Protein AF-A0A1F2T6M8-F1 (afdb_monomer)

Radius of gyration: 20.55 Å; Cα contacts (8 Å, |Δi|>4): 264; chains: 1; bounding box: 46×27×59 Å

Sequence (182 aa):
MTEAQKAQGDTAMNQAYNLIERELVKAGFTVRDRGLLEAVLRSNQDLDYRLIQEKVNAQLILEIVSISERSYNTDQYSRVKDKVTGRLESGAFPLSGWQFECKVVLVDSGEIGGIYTIHIAPRQNYFLVSGDNFRNASPQGMQERQYRGYGLELQDTIEPFVRELIFELKPWIRGASPSPDR

Secondary structure (DSSP, 8-state):
--HHHHHHHHHHHHHHHHHHHHHHHHTT--PPPHHHHHHHHHH-SS--HHHHHHHH--SEEEEEEEEEEEEEEE-EEEETTT--EEE-SS--EEEEEEEEEEEEEETTT--EEEEEEEEE--S--EEEEETTEEEEB-TT--B-TT-SSEE--HHHHHHHHHHHHHHHHHHHHTT-PPPS--

pLDDT: mean 80.38, std 13.53, range [35.88, 95.75]

Solvent-accessible surface area (backbone atoms only — not comparable to full-atom values): 10750 Å² total; per-residue (Å²): 135,54,74,68,62,51,56,52,50,56,50,55,50,52,51,52,50,56,50,43,52,51,49,41,40,75,73,69,48,88,78,68,65,62,68,58,52,51,52,54,56,72,73,35,95,64,87,54,33,61,58,48,30,72,75,59,68,48,67,64,46,83,43,79,74,45,76,44,83,39,83,47,71,39,42,62,42,25,33,41,92,77,63,52,68,52,66,56,96,72,75,62,46,52,30,32,21,39,36,39,33,35,38,33,30,32,23,90,77,60,43,76,74,44,76,49,78,47,78,48,65,76,89,76,52,29,25,48,73,58,87,93,45,77,40,58,17,44,85,88,56,50,70,50,82,90,44,98,32,55,66,59,58,71,80,76,42,40,59,61,48,52,54,53,52,49,63,74,43,45,38,60,77,71,74,36,82,71,73,96,82,130

Structure (mmCIF, N/CA/C/O backbone):
data_AF-A0A1F2T6M8-F1
#
_entry.id   AF-A0A1F2T6M8-F1
#
loop_
_atom_site.group_PDB
_atom_site.id
_atom_site.type_symbol
_atom_site.label_atom_id
_atom_site.label_alt_id
_atom_site.label_comp_id
_atom_site.label_asym_id
_atom_site.label_entity_id
_atom_site.label_seq_id
_atom_site.pdbx_PDB_ins_code
_atom_site.Cartn_x
_atom_site.Cartn_y
_atom_site.Cartn_z
_atom_site.occupancy
_atom_site.B_iso_or_equiv
_atom_site.auth_seq_id
_atom_site.auth_comp_id
_atom_site.auth_asym_id
_atom_site.auth_atom_id
_atom_site.pdbx_PDB_model_num
ATOM 1 N N . MET A 1 1 ? 16.696 -14.637 13.559 1.00 52.19 1 MET A N 1
ATOM 2 C CA . MET A 1 1 ? 16.561 -13.198 13.249 1.00 52.19 1 MET A CA 1
ATOM 3 C C . MET A 1 1 ? 17.373 -12.432 14.276 1.00 52.19 1 MET A C 1
ATOM 5 O O . MET A 1 1 ? 17.211 -12.719 15.456 1.00 52.19 1 MET A O 1
ATOM 9 N N . THR A 1 2 ? 18.287 -11.558 13.860 1.00 69.50 2 THR A N 1
ATOM 10 C CA . THR A 1 2 ? 19.101 -10.759 14.795 1.00 69.50 2 THR A CA 1
ATOM 11 C C . THR A 1 2 ? 18.321 -9.531 15.281 1.00 69.50 2 THR A C 1
ATOM 13 O O . THR A 1 2 ? 17.421 -9.057 14.588 1.00 69.50 2 THR A O 1
ATOM 16 N N . GLU A 1 3 ? 18.648 -8.992 16.459 1.00 64.31 3 GLU A N 1
ATOM 17 C CA . GLU A 1 3 ? 17.982 -7.797 17.018 1.00 64.31 3 GLU A CA 1
ATOM 18 C C . GLU A 1 3 ? 18.054 -6.584 16.076 1.00 64.31 3 GLU A C 1
ATOM 20 O O . GLU A 1 3 ? 17.088 -5.836 15.948 1.00 64.31 3 GLU A O 1
ATOM 25 N N . ALA A 1 4 ? 19.154 -6.448 15.328 1.00 54.94 4 ALA A N 1
ATOM 26 C CA . ALA A 1 4 ? 19.330 -5.406 14.319 1.00 54.94 4 ALA A CA 1
ATOM 27 C C . ALA A 1 4 ? 18.361 -5.547 13.127 1.00 54.94 4 ALA A C 1
ATOM 29 O O . ALA A 1 4 ? 17.813 -4.551 12.661 1.00 54.94 4 ALA A O 1
ATOM 30 N N . GLN A 1 5 ? 18.098 -6.776 12.663 1.00 48.72 5 GLN A N 1
ATOM 31 C CA . GLN A 1 5 ? 17.129 -7.036 11.587 1.00 48.72 5 GLN A CA 1
ATOM 32 C C . GLN A 1 5 ? 15.691 -6.750 12.036 1.00 48.72 5 GLN A C 1
ATOM 34 O O . GLN A 1 5 ? 14.881 -6.278 11.241 1.00 48.72 5 GLN A O 1
ATOM 39 N N . LYS A 1 6 ? 15.384 -7.000 13.314 1.00 56.41 6 LYS A N 1
ATOM 40 C 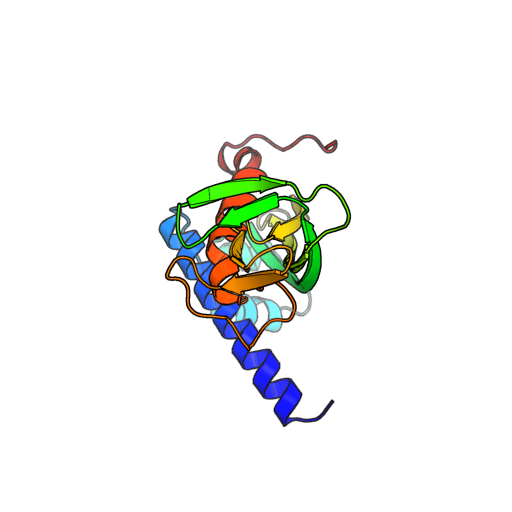CA . LYS A 1 6 ? 14.073 -6.710 13.904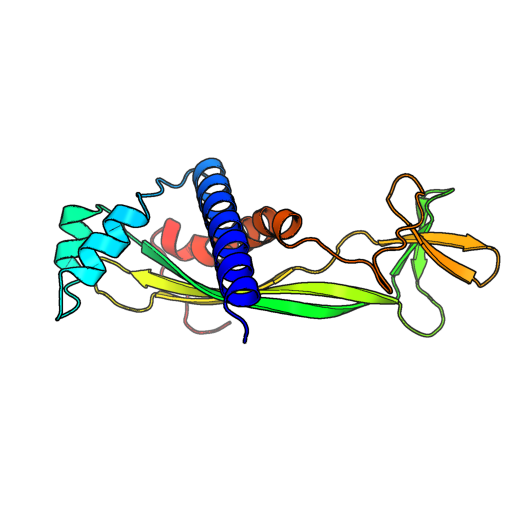 1.00 56.41 6 LYS A CA 1
ATOM 41 C C . LYS A 1 6 ? 13.845 -5.199 14.050 1.00 56.41 6 LYS A C 1
ATOM 43 O O . LYS A 1 6 ? 12.854 -4.690 13.547 1.00 56.41 6 LYS A O 1
ATOM 48 N N . ALA A 1 7 ? 14.814 -4.470 14.609 1.00 55.56 7 ALA A N 1
ATOM 49 C CA . ALA A 1 7 ? 14.737 -3.014 14.766 1.00 55.56 7 ALA A CA 1
ATOM 50 C C . ALA A 1 7 ? 14.654 -2.258 13.422 1.00 55.56 7 ALA A C 1
ATOM 52 O O . ALA A 1 7 ? 13.952 -1.249 13.302 1.00 55.56 7 ALA A O 1
ATOM 53 N N . GLN A 1 8 ? 15.345 -2.754 12.391 1.00 58.25 8 GLN A N 1
ATOM 54 C CA . GLN A 1 8 ? 15.272 -2.188 11.043 1.00 58.25 8 GLN A CA 1
ATOM 55 C C . GLN A 1 8 ? 13.901 -2.441 10.391 1.00 58.25 8 GLN A C 1
ATOM 57 O O . GLN A 1 8 ? 13.346 -1.531 9.773 1.00 58.25 8 GLN A O 1
ATOM 62 N N . GLY A 1 9 ? 13.328 -3.635 10.585 1.00 60.97 9 GLY A N 1
ATOM 63 C CA . GLY A 1 9 ? 11.967 -3.966 10.150 1.00 60.97 9 GLY A CA 1
ATOM 64 C C . GLY A 1 9 ? 10.898 -3.100 10.824 1.00 60.97 9 GLY A C 1
ATOM 65 O O . GLY A 1 9 ? 10.029 -2.557 10.143 1.00 60.97 9 GLY A O 1
ATOM 66 N N . ASP A 1 10 ? 11.020 -2.880 12.134 1.00 68.06 10 ASP A N 1
ATOM 67 C CA . ASP A 1 10 ? 10.097 -2.038 12.906 1.00 68.06 10 ASP A CA 1
ATOM 68 C C . ASP A 1 10 ? 10.146 -0.564 12.454 1.00 68.06 10 ASP A C 1
ATOM 70 O O . ASP A 1 10 ? 9.127 0.130 12.420 1.00 68.06 10 ASP A O 1
ATOM 74 N N . THR A 1 11 ? 11.323 -0.079 12.046 1.00 76.19 11 THR A N 1
ATOM 75 C CA . THR A 1 11 ? 11.497 1.293 11.539 1.00 76.19 11 THR A CA 1
ATOM 76 C C . THR A 1 11 ? 10.850 1.476 10.165 1.00 76.19 11 THR A C 1
ATOM 78 O O . THR A 1 11 ? 10.112 2.441 9.961 1.00 76.19 11 THR A O 1
ATOM 81 N N . ALA A 1 12 ? 11.081 0.544 9.235 1.00 74.12 12 ALA A N 1
ATOM 82 C CA . ALA A 1 12 ? 10.505 0.599 7.890 1.00 74.12 12 ALA A CA 1
ATOM 83 C C . ALA A 1 12 ? 8.972 0.488 7.918 1.00 74.12 12 ALA A C 1
ATOM 85 O O . ALA A 1 12 ? 8.275 1.226 7.221 1.00 74.12 12 ALA A O 1
ATOM 86 N N . MET A 1 13 ? 8.436 -0.377 8.782 1.00 79.19 13 MET A N 1
ATOM 87 C CA . MET A 1 13 ? 6.993 -0.528 8.959 1.00 79.19 13 MET A CA 1
ATOM 88 C C . MET A 1 13 ? 6.354 0.741 9.545 1.00 79.19 13 MET A C 1
ATOM 90 O O . MET A 1 13 ? 5.330 1.209 9.053 1.00 79.19 13 MET A O 1
ATOM 94 N N . ASN A 1 14 ? 6.988 1.365 10.543 1.00 85.75 14 ASN A N 1
ATOM 95 C CA . ASN A 1 14 ? 6.515 2.643 11.081 1.00 85.75 14 ASN A CA 1
ATOM 96 C C . ASN A 1 14 ? 6.534 3.771 10.045 1.00 85.75 14 ASN A C 1
ATOM 98 O O . ASN A 1 14 ? 5.610 4.583 10.009 1.00 85.75 14 ASN A O 1
ATOM 102 N N . GLN A 1 15 ? 7.550 3.815 9.182 1.00 86.50 15 GLN A N 1
ATOM 103 C CA . GLN A 1 15 ? 7.574 4.758 8.066 1.00 86.50 15 GLN A CA 1
ATOM 104 C C . GLN A 1 15 ? 6.411 4.506 7.100 1.00 86.50 15 GLN A C 1
ATOM 106 O O . GLN A 1 15 ? 5.730 5.460 6.731 1.00 86.50 15 GLN A O 1
ATOM 111 N N . ALA A 1 16 ? 6.133 3.247 6.746 1.00 86.12 16 ALA A N 1
ATOM 112 C CA . ALA A 1 16 ? 4.999 2.896 5.895 1.00 86.12 16 ALA A CA 1
ATOM 113 C C . ALA A 1 16 ? 3.661 3.346 6.506 1.00 86.12 16 ALA A C 1
ATOM 115 O O . ALA A 1 16 ? 2.874 3.987 5.812 1.00 86.12 16 ALA A O 1
ATOM 116 N N . TYR A 1 17 ? 3.434 3.109 7.803 1.00 90.81 17 TYR A N 1
ATOM 117 C CA . TYR A 1 17 ? 2.232 3.589 8.495 1.00 90.81 17 TYR A CA 1
ATOM 118 C C . TYR A 1 17 ? 2.080 5.107 8.418 1.00 90.81 17 TYR A C 1
ATOM 120 O O . TYR A 1 17 ? 1.032 5.590 8.002 1.00 90.81 17 TYR A O 1
ATOM 128 N N . ASN A 1 18 ? 3.139 5.863 8.714 1.00 91.69 18 ASN A N 1
ATOM 129 C CA . ASN A 1 18 ? 3.090 7.325 8.654 1.00 91.69 18 ASN 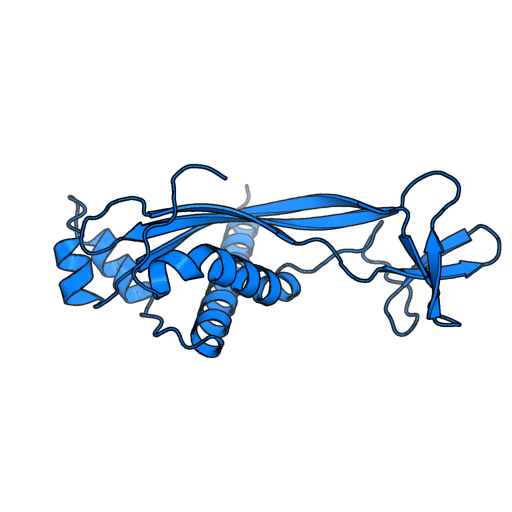A CA 1
ATOM 130 C C . ASN A 1 18 ? 2.782 7.835 7.234 1.00 91.69 18 ASN A C 1
ATOM 132 O O . ASN A 1 18 ? 2.081 8.833 7.057 1.00 91.69 18 ASN A O 1
ATOM 136 N N . LEU A 1 19 ? 3.307 7.160 6.205 1.00 92.50 19 LEU A N 1
ATOM 137 C CA . LEU A 1 19 ? 2.998 7.480 4.812 1.00 92.50 19 LEU A CA 1
ATOM 138 C C . LEU A 1 19 ? 1.528 7.172 4.491 1.00 92.50 19 LEU A C 1
ATOM 140 O O . LEU A 1 19 ? 0.861 8.018 3.902 1.00 92.50 19 LEU A O 1
ATOM 144 N N . ILE A 1 20 ? 1.011 6.014 4.914 1.00 93.69 20 ILE A N 1
ATOM 145 C CA . ILE A 1 20 ? -0.394 5.619 4.716 1.00 93.69 20 ILE A CA 1
ATOM 146 C C . ILE A 1 20 ? -1.330 6.626 5.388 1.00 93.69 20 ILE A C 1
ATOM 148 O O . ILE A 1 20 ? -2.242 7.139 4.742 1.00 93.69 20 ILE A O 1
ATOM 152 N N . GLU A 1 21 ? -1.078 6.957 6.656 1.00 93.75 21 GLU A N 1
ATOM 153 C CA . GLU A 1 21 ? -1.836 7.949 7.425 1.00 93.75 21 GLU A CA 1
ATOM 154 C C . GLU A 1 21 ? -1.871 9.298 6.689 1.00 93.75 21 GLU A C 1
ATOM 156 O O . GLU A 1 21 ? -2.936 9.889 6.504 1.00 93.75 21 GLU A O 1
ATOM 161 N N . ARG A 1 22 ? -0.721 9.759 6.181 1.00 94.50 22 ARG A N 1
ATOM 162 C CA . ARG A 1 22 ? -0.631 11.006 5.413 1.00 94.50 22 ARG A CA 1
ATOM 163 C C . ARG A 1 22 ? -1.438 10.962 4.115 1.00 94.50 22 ARG A C 1
ATOM 165 O O . ARG A 1 22 ? -2.113 11.941 3.794 1.00 94.50 22 ARG A O 1
ATOM 172 N N . GLU A 1 23 ? -1.359 9.876 3.350 1.00 94.12 23 GLU A N 1
ATOM 173 C CA . GLU A 1 23 ? -2.114 9.752 2.096 1.00 94.12 23 GLU A CA 1
ATOM 174 C C . GLU A 1 23 ? -3.630 9.628 2.346 1.00 94.12 23 GLU A C 1
ATOM 176 O O . GLU A 1 23 ? -4.417 10.203 1.595 1.00 94.12 23 GLU A O 1
ATOM 181 N N . LEU A 1 24 ? -4.057 8.990 3.444 1.00 93.12 24 LEU A N 1
ATOM 182 C CA . LEU A 1 24 ? -5.462 8.976 3.873 1.00 93.12 24 LEU A CA 1
ATOM 183 C C . LEU A 1 24 ? -5.963 10.384 4.236 1.00 93.12 24 LEU A C 1
ATOM 185 O O . LEU A 1 24 ? -7.044 10.781 3.799 1.00 93.12 24 LEU A O 1
ATOM 189 N N . VAL A 1 25 ? -5.167 11.174 4.968 1.00 93.38 25 VAL A N 1
ATOM 190 C CA . VAL A 1 25 ? -5.505 12.579 5.271 1.00 93.38 25 VAL A CA 1
ATOM 191 C C . VAL A 1 25 ? -5.638 13.403 3.989 1.00 93.38 25 VAL A C 1
ATOM 193 O O . VAL A 1 25 ? -6.617 14.131 3.826 1.00 93.38 25 VAL A O 1
ATOM 196 N N . LYS A 1 26 ? -4.701 13.266 3.040 1.00 92.25 26 LYS A N 1
ATOM 197 C CA . LYS A 1 26 ? -4.775 13.950 1.734 1.00 92.25 26 LYS A CA 1
ATOM 198 C C . LYS A 1 26 ? -6.029 13.580 0.944 1.00 92.25 26 LYS A C 1
ATOM 200 O O . LYS A 1 26 ? -6.564 14.421 0.226 1.00 92.25 26 LYS A O 1
ATOM 205 N N . ALA A 1 27 ? -6.502 12.345 1.081 1.00 89.50 27 ALA A N 1
ATOM 206 C CA . ALA A 1 27 ? -7.732 11.887 0.453 1.00 89.50 27 ALA A CA 1
ATOM 207 C C . ALA A 1 27 ? -9.019 12.340 1.175 1.00 89.50 27 ALA A C 1
ATOM 209 O O . ALA A 1 27 ? -10.115 12.008 0.724 1.00 89.50 27 ALA A O 1
ATOM 210 N N . GLY A 1 28 ? -8.904 13.108 2.264 1.00 89.62 28 GLY A N 1
ATOM 211 C CA . GLY A 1 28 ? -10.031 13.712 2.978 1.00 89.62 28 GLY A CA 1
ATOM 212 C C . GLY A 1 28 ? -10.534 12.920 4.186 1.00 89.62 28 GLY A C 1
ATOM 213 O O . GLY A 1 28 ? -11.566 13.280 4.750 1.00 89.62 28 GLY A O 1
ATOM 214 N N . PHE A 1 29 ? -9.834 11.864 4.609 1.00 90.75 29 PHE A N 1
ATOM 215 C CA . PHE A 1 29 ? -10.195 11.126 5.820 1.00 90.75 29 PHE A CA 1
ATOM 216 C C . PHE A 1 29 ? -9.704 11.849 7.075 1.00 90.75 29 PHE A C 1
ATOM 218 O O . PHE A 1 29 ? -8.620 12.430 7.106 1.00 90.75 29 PHE A O 1
ATOM 225 N N . THR A 1 30 ? -10.478 11.748 8.157 1.00 91.62 30 THR A N 1
ATOM 226 C CA . THR A 1 30 ? -9.987 12.095 9.495 1.00 91.62 30 THR A CA 1
ATOM 227 C C . THR A 1 30 ? -9.263 10.886 10.075 1.00 91.62 30 THR A C 1
ATOM 229 O O . THR A 1 30 ? -9.901 9.908 10.457 1.00 91.62 30 THR A O 1
ATOM 232 N N . VAL A 1 31 ? -7.933 10.946 10.134 1.00 93.00 31 VAL A N 1
ATOM 233 C CA . VAL A 1 31 ? -7.100 9.876 10.701 1.00 93.00 31 VAL A CA 1
ATOM 234 C C . VAL A 1 31 ? -6.869 10.145 12.188 1.00 93.00 31 VAL A C 1
ATOM 236 O O . VAL A 1 31 ? -6.519 11.258 12.581 1.00 93.00 31 VAL A O 1
ATOM 239 N N . ARG A 1 32 ? -7.117 9.134 13.025 1.00 92.56 32 ARG A N 1
ATOM 240 C CA . ARG A 1 32 ? -6.934 9.200 14.482 1.00 92.56 32 ARG A CA 1
ATOM 241 C C . ARG A 1 32 ? -5.558 8.675 14.875 1.00 92.56 32 ARG A C 1
ATOM 243 O O . ARG A 1 32 ? -4.980 7.865 14.160 1.00 92.56 32 ARG A O 1
ATOM 250 N N . ASP A 1 33 ? -5.057 9.140 16.017 1.00 88.56 33 ASP A N 1
ATOM 251 C CA . ASP A 1 33 ? -3.736 8.763 16.519 1.00 88.56 33 ASP A CA 1
ATOM 252 C C . ASP A 1 33 ? -3.641 7.247 16.765 1.00 88.56 33 ASP A C 1
ATOM 254 O O . ASP A 1 33 ? -4.418 6.667 17.532 1.00 88.56 33 ASP A O 1
ATOM 258 N N . ARG A 1 34 ? -2.677 6.603 16.102 1.00 89.12 34 ARG A N 1
ATOM 259 C CA . ARG A 1 34 ? -2.438 5.159 16.211 1.00 89.12 34 ARG A CA 1
ATOM 260 C C . ARG A 1 34 ? -1.971 4.759 17.611 1.00 89.12 34 ARG A C 1
ATOM 262 O O . ARG A 1 34 ? -2.392 3.719 18.109 1.00 89.12 34 ARG A O 1
ATOM 269 N N . GLY A 1 35 ? -1.163 5.586 18.275 1.00 87.25 35 GLY A N 1
ATOM 270 C CA . GLY A 1 35 ? -0.694 5.327 19.637 1.00 87.25 35 GLY A CA 1
ATOM 271 C C . GLY A 1 35 ? -1.836 5.296 20.656 1.00 87.25 35 GLY A C 1
ATOM 272 O O . GLY A 1 35 ? -1.846 4.442 21.547 1.00 87.25 35 GLY A O 1
ATOM 273 N N . LEU A 1 36 ? -2.833 6.170 20.492 1.00 86.81 36 LEU A N 1
ATOM 274 C CA . LEU A 1 36 ? -4.068 6.170 21.270 1.00 86.81 36 LEU A CA 1
ATOM 275 C C . LEU A 1 36 ? -4.857 4.878 21.045 1.00 86.81 36 LEU A C 1
ATOM 277 O O . LEU A 1 36 ? -5.250 4.242 22.022 1.00 86.81 36 LEU A O 1
ATOM 281 N N . LEU A 1 37 ? -5.051 4.462 19.789 1.00 87.81 37 LEU A N 1
ATOM 282 C CA . LEU A 1 37 ? -5.718 3.195 19.474 1.00 87.81 37 LEU A CA 1
ATOM 283 C C . LEU A 1 37 ? -4.987 2.013 20.123 1.00 87.81 37 LEU A C 1
ATOM 285 O O . LEU A 1 37 ? -5.608 1.208 20.812 1.00 87.81 37 LEU A O 1
ATOM 289 N N . GLU A 1 38 ? -3.665 1.937 19.978 1.00 85.94 38 GLU A N 1
ATOM 290 C CA . GLU A 1 38 ? -2.864 0.883 20.597 1.00 85.94 38 GLU A CA 1
ATOM 291 C C . GLU A 1 38 ? -2.955 0.894 22.129 1.00 85.94 38 GLU A C 1
ATOM 293 O O . GLU A 1 38 ? -3.013 -0.163 22.755 1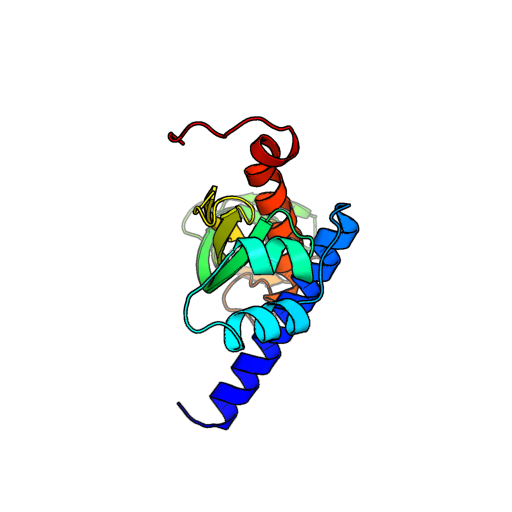.00 85.94 38 GLU A O 1
ATOM 298 N N . ALA A 1 39 ? -2.968 2.069 22.764 1.00 85.50 39 ALA A N 1
ATOM 299 C CA . ALA A 1 39 ? -3.136 2.185 24.210 1.00 85.50 39 ALA A CA 1
ATOM 300 C C . ALA A 1 39 ? -4.518 1.687 24.665 1.00 85.50 39 ALA A C 1
ATOM 302 O O . ALA A 1 39 ? -4.622 1.002 25.686 1.00 85.50 39 ALA A O 1
ATOM 303 N N . VAL A 1 40 ? -5.571 1.976 23.895 1.00 83.75 40 VAL A N 1
ATOM 304 C CA . VAL A 1 40 ? -6.922 1.460 24.152 1.00 83.75 40 VAL A CA 1
ATOM 305 C C . VAL A 1 40 ? -6.965 -0.060 23.974 1.00 83.75 40 VAL A C 1
ATOM 307 O O . VAL A 1 40 ? -7.478 -0.746 24.852 1.00 83.75 40 VAL A O 1
ATOM 310 N N . LEU A 1 41 ? -6.360 -0.605 22.915 1.00 81.75 41 LEU A N 1
ATOM 311 C CA . LEU A 1 41 ? -6.295 -2.053 22.684 1.00 81.75 41 LEU A CA 1
ATOM 312 C C . LEU A 1 41 ? -5.495 -2.786 23.772 1.00 81.75 41 LEU A C 1
ATOM 314 O O . LEU A 1 41 ? -5.913 -3.837 24.238 1.00 81.75 41 LEU A O 1
ATOM 318 N N . ARG A 1 42 ? -4.371 -2.221 24.235 1.00 82.19 42 ARG A N 1
ATOM 319 C CA . ARG A 1 42 ? -3.541 -2.822 25.299 1.00 82.19 42 ARG A CA 1
ATOM 320 C C . ARG A 1 42 ? -4.196 -2.799 26.680 1.00 82.19 42 ARG A C 1
ATOM 322 O O . ARG A 1 42 ? -3.871 -3.634 27.517 1.00 82.19 42 ARG A O 1
ATOM 329 N N . SER A 1 43 ? -5.060 -1.819 26.942 1.00 77.69 43 SER A N 1
ATOM 330 C CA . SER A 1 43 ? -5.709 -1.645 28.249 1.00 77.69 43 SER A CA 1
ATOM 331 C C . SER A 1 43 ? -6.980 -2.478 28.426 1.00 77.69 43 SER A C 1
ATOM 333 O O . SER A 1 43 ? -7.500 -2.534 29.537 1.00 77.69 43 SER A O 1
ATOM 335 N N . ASN A 1 44 ? -7.449 -3.157 27.375 1.00 70.00 44 ASN A N 1
ATOM 336 C CA . ASN A 1 44 ? -8.644 -3.992 27.413 1.00 70.00 44 ASN A CA 1
ATOM 337 C C . ASN A 1 44 ? -8.288 -5.446 27.107 1.00 70.00 44 ASN A C 1
ATOM 339 O O . ASN A 1 44 ? -7.930 -5.779 25.982 1.00 70.00 44 ASN A O 1
ATOM 343 N N . GLN A 1 45 ? -8.380 -6.306 28.125 1.00 64.88 45 GLN A N 1
ATOM 344 C CA . GLN A 1 45 ? -8.174 -7.751 27.968 1.00 64.88 45 GLN A CA 1
ATOM 345 C C . GLN A 1 45 ? -9.306 -8.405 27.159 1.00 64.88 45 GLN A C 1
ATOM 347 O O . GLN A 1 45 ? -9.042 -9.347 26.417 1.00 64.88 45 GLN A O 1
ATOM 352 N N . ASP A 1 46 ? -10.516 -7.843 27.239 1.00 67.94 46 ASP A N 1
ATOM 353 C CA . ASP A 1 46 ? -11.656 -8.168 26.384 1.00 67.94 46 ASP A CA 1
ATOM 354 C C . ASP A 1 46 ? -11.886 -6.998 25.423 1.00 67.94 46 ASP A C 1
ATOM 356 O O . ASP A 1 46 ? -12.099 -5.863 25.848 1.00 67.94 46 ASP A O 1
ATOM 360 N N . LEU A 1 47 ? -11.774 -7.254 24.121 1.00 67.88 47 LEU A N 1
ATOM 361 C CA . LEU A 1 47 ? -11.733 -6.230 23.077 1.00 67.88 47 LEU A CA 1
ATOM 362 C C . LEU A 1 47 ? -13.126 -5.592 22.883 1.00 67.88 47 LEU A C 1
ATOM 364 O O . LEU A 1 47 ? -13.890 -5.988 22.006 1.00 67.88 47 LEU A O 1
ATOM 368 N N . ASP A 1 48 ? -13.475 -4.622 23.734 1.00 71.81 48 ASP A N 1
ATOM 369 C CA . ASP A 1 48 ? -14.732 -3.875 23.634 1.00 71.81 48 ASP A CA 1
ATOM 370 C C . ASP A 1 48 ? -14.609 -2.732 22.615 1.00 71.81 48 ASP A C 1
ATOM 372 O O . ASP A 1 48 ? -14.087 -1.646 22.892 1.00 71.81 48 ASP A O 1
ATOM 376 N N . TYR A 1 49 ? -15.117 -2.983 21.410 1.00 72.88 49 TYR A N 1
ATOM 377 C CA . TYR A 1 49 ? -15.128 -2.018 20.314 1.00 72.88 49 TYR A CA 1
ATOM 378 C C . TYR A 1 49 ? -15.948 -0.754 20.612 1.00 72.88 49 TYR A C 1
ATOM 380 O O . TYR A 1 49 ? -15.627 0.311 20.080 1.00 72.88 49 TYR A O 1
ATOM 388 N N . ARG A 1 50 ? -16.920 -0.806 21.536 1.00 72.44 50 ARG A N 1
ATOM 389 C CA . ARG A 1 50 ? -17.664 0.392 21.965 1.00 72.44 50 ARG A CA 1
ATOM 390 C C . ARG A 1 50 ? -16.750 1.385 22.670 1.00 72.44 50 ARG A C 1
ATOM 392 O O . ARG A 1 50 ? -16.824 2.584 22.415 1.00 72.44 50 ARG A O 1
ATOM 399 N N . LEU A 1 51 ? -15.813 0.893 23.480 1.00 75.31 51 LEU A N 1
ATOM 400 C CA . LEU A 1 51 ? -14.823 1.741 24.140 1.00 75.31 51 LEU A CA 1
ATOM 401 C C . LEU A 1 51 ? -13.850 2.372 23.132 1.00 75.31 51 LEU A C 1
ATOM 403 O O . LEU A 1 51 ? -13.412 3.511 23.317 1.00 75.31 51 LEU A O 1
ATOM 407 N N . ILE A 1 52 ? -13.516 1.655 22.054 1.00 77.69 52 ILE A N 1
ATOM 408 C CA . ILE A 1 52 ? -12.719 2.211 20.952 1.00 77.69 52 ILE A CA 1
ATOM 409 C C . ILE A 1 52 ? -13.494 3.343 20.276 1.00 77.69 52 ILE A C 1
ATOM 411 O O . ILE A 1 52 ? -12.928 4.416 20.050 1.00 77.69 52 ILE A O 1
ATOM 415 N N . GLN A 1 53 ? -14.789 3.147 20.015 1.00 79.19 53 GLN A N 1
ATOM 416 C CA . GLN A 1 53 ? -15.651 4.181 19.449 1.00 79.19 53 GLN A CA 1
ATOM 417 C C . GLN A 1 53 ? -15.681 5.438 20.324 1.00 79.19 53 GLN A C 1
ATOM 419 O O . GLN A 1 53 ? -15.478 6.541 19.821 1.00 79.19 53 GLN A O 1
ATOM 424 N N . GLU A 1 54 ? -15.872 5.280 21.633 1.00 80.69 54 GLU A N 1
ATOM 425 C CA . GLU A 1 54 ? -15.954 6.397 22.579 1.00 80.69 54 GLU A CA 1
ATOM 426 C C . GLU A 1 54 ? -14.627 7.153 22.725 1.00 80.69 54 GLU A C 1
ATOM 428 O O . GLU A 1 54 ? -14.612 8.384 22.750 1.00 80.69 54 GLU A O 1
ATOM 433 N N . LYS A 1 55 ? -13.500 6.433 22.815 1.00 81.62 55 LYS A N 1
ATOM 434 C CA . LYS A 1 55 ? -12.189 7.037 23.105 1.00 81.62 55 LYS A CA 1
ATOM 435 C C . LYS A 1 55 ? -11.460 7.548 21.871 1.00 81.62 55 LYS A C 1
ATOM 437 O O . LYS A 1 55 ? -10.772 8.563 21.948 1.00 81.62 55 LYS A O 1
ATOM 442 N N . VAL A 1 56 ? -11.564 6.834 20.754 1.00 82.25 56 VAL A N 1
ATOM 443 C CA . VAL A 1 56 ? -10.835 7.150 19.517 1.00 82.25 56 VAL A CA 1
ATOM 444 C C . VAL A 1 56 ? -11.721 7.946 18.557 1.00 82.25 56 VAL A C 1
ATOM 446 O O . VAL A 1 56 ? -11.202 8.718 17.751 1.00 82.25 56 VAL A O 1
ATOM 449 N N . ASN A 1 57 ? -13.052 7.820 18.667 1.00 84.56 57 ASN A N 1
ATOM 450 C CA . ASN A 1 57 ? -14.025 8.432 17.760 1.00 84.56 57 ASN A CA 1
ATOM 451 C C . ASN A 1 57 ? -13.660 8.165 16.291 1.00 84.56 57 ASN A C 1
ATOM 453 O O . ASN A 1 57 ? -13.397 9.084 15.502 1.00 84.56 57 ASN A O 1
ATOM 457 N N . ALA A 1 58 ? -13.565 6.873 15.979 1.00 86.75 58 ALA A N 1
ATOM 458 C CA . ALA A 1 58 ? -13.299 6.332 14.658 1.00 86.75 58 ALA A CA 1
ATOM 459 C C . ALA A 1 58 ? -14.475 5.457 14.214 1.00 86.75 58 ALA A C 1
ATOM 461 O O . ALA A 1 58 ? -15.122 4.813 15.035 1.00 86.75 58 ALA A O 1
ATOM 462 N N . GLN A 1 59 ? -14.734 5.442 12.909 1.00 87.12 59 GLN A N 1
ATOM 463 C CA . GLN A 1 59 ? -15.773 4.606 12.296 1.00 87.12 59 GLN A CA 1
ATOM 464 C C . GLN A 1 59 ? -15.198 3.286 11.773 1.00 87.12 59 GLN A C 1
ATOM 466 O O . GLN A 1 59 ? -15.876 2.264 11.780 1.00 87.12 59 GLN A O 1
ATOM 471 N N . LEU A 1 60 ? -13.938 3.318 11.333 1.00 89.44 60 LEU A N 1
ATOM 472 C CA . LEU A 1 60 ? -13.221 2.192 10.752 1.00 89.44 60 LEU A CA 1
ATOM 473 C C . LEU A 1 60 ? -11.836 2.087 11.386 1.00 89.44 60 LEU A C 1
ATOM 475 O O . LEU A 1 60 ? -11.186 3.106 11.633 1.00 89.44 60 LEU A O 1
ATOM 479 N N . ILE A 1 61 ? -11.370 0.858 11.577 1.00 90.81 61 ILE A N 1
ATOM 480 C CA . ILE A 1 61 ? -9.960 0.550 11.826 1.00 90.81 61 ILE A CA 1
ATOM 481 C C . ILE A 1 61 ? -9.402 -0.088 10.558 1.00 90.81 61 ILE A C 1
ATOM 483 O O . ILE A 1 61 ? -9.971 -1.052 10.046 1.00 90.81 61 ILE A O 1
ATOM 487 N N . LEU A 1 62 ? -8.286 0.448 10.066 1.00 92.88 62 LEU A N 1
ATOM 488 C CA . LEU A 1 62 ? -7.490 -0.161 9.007 1.00 92.88 62 LEU A CA 1
ATOM 489 C C . LEU A 1 62 ? -6.284 -0.854 9.639 1.00 92.88 62 LEU A C 1
ATOM 491 O O . LEU A 1 62 ? -5.409 -0.198 10.200 1.00 92.88 62 LEU A O 1
ATOM 495 N N . GLU A 1 63 ? -6.230 -2.172 9.519 1.00 91.88 63 GLU A N 1
ATOM 496 C CA . GLU A 1 63 ? -5.113 -2.992 9.974 1.00 91.88 63 GLU A CA 1
ATOM 497 C C . GLU A 1 63 ? -4.324 -3.481 8.761 1.00 91.88 63 GLU A C 1
ATOM 499 O O . GLU A 1 63 ? -4.875 -4.135 7.877 1.00 91.88 63 GLU A O 1
ATOM 504 N N . ILE A 1 64 ? -3.028 -3.177 8.712 1.00 92.56 64 ILE A N 1
ATOM 505 C CA . ILE A 1 64 ? -2.134 -3.759 7.710 1.00 92.56 64 ILE A CA 1
ATOM 506 C C . ILE A 1 64 ? -1.689 -5.125 8.230 1.00 92.56 64 ILE A C 1
ATOM 508 O O . ILE A 1 64 ? -0.967 -5.214 9.219 1.00 92.56 64 ILE A O 1
ATOM 512 N N . VAL A 1 65 ? -2.147 -6.185 7.567 1.00 92.88 65 VAL A N 1
ATOM 513 C CA . VAL A 1 65 ? -1.880 -7.578 7.948 1.00 92.88 65 VAL A CA 1
ATOM 514 C C . VAL A 1 65 ? -0.505 -8.000 7.449 1.00 92.88 65 VAL A C 1
ATOM 516 O O . VAL A 1 65 ? 0.283 -8.589 8.188 1.00 92.88 65 VAL A O 1
ATOM 519 N N . SER A 1 66 ? -0.192 -7.684 6.191 1.00 92.19 66 SER A N 1
ATOM 520 C CA . SER A 1 66 ? 1.126 -7.948 5.626 1.00 92.19 66 SER A CA 1
ATOM 521 C C . SER A 1 66 ? 1.492 -6.971 4.514 1.00 92.19 66 SER A C 1
ATOM 523 O O . SER A 1 66 ? 0.640 -6.440 3.799 1.00 92.19 66 SER A O 1
ATOM 525 N N . ILE A 1 67 ? 2.798 -6.755 4.370 1.00 91.12 67 ILE A N 1
ATOM 526 C CA . ILE A 1 67 ? 3.415 -6.059 3.246 1.00 91.12 67 ILE A CA 1
ATOM 527 C C . ILE A 1 67 ? 4.523 -6.979 2.743 1.00 91.12 67 ILE A C 1
ATOM 529 O O . ILE A 1 67 ? 5.407 -7.357 3.513 1.00 91.12 67 ILE A O 1
ATOM 533 N N . SER A 1 68 ? 4.470 -7.370 1.474 1.00 90.81 68 SER A N 1
ATOM 534 C CA . SER A 1 68 ? 5.452 -8.287 0.889 1.00 90.81 68 SER A CA 1
ATOM 535 C C . SER A 1 68 ? 5.839 -7.883 -0.526 1.00 90.81 68 SER A C 1
ATOM 537 O O . SER A 1 68 ? 5.018 -7.374 -1.290 1.00 90.81 68 SER A O 1
ATOM 539 N N . GLU A 1 69 ? 7.101 -8.116 -0.881 1.00 89.44 69 GLU A N 1
ATOM 540 C CA . GLU A 1 69 ? 7.553 -7.991 -2.263 1.00 89.44 69 GLU A CA 1
ATOM 541 C C . GLU A 1 69 ? 6.916 -9.082 -3.128 1.00 89.44 69 GLU A C 1
ATOM 543 O O . GLU A 1 69 ? 6.763 -10.234 -2.710 1.00 89.44 69 GLU A O 1
ATOM 548 N N . ARG A 1 70 ? 6.574 -8.728 -4.367 1.00 89.50 70 ARG A N 1
ATOM 549 C CA . ARG A 1 70 ? 6.008 -9.651 -5.347 1.00 89.50 70 ARG A CA 1
ATOM 550 C C . ARG A 1 70 ? 6.678 -9.472 -6.699 1.00 89.50 70 ARG A C 1
ATOM 552 O O . ARG A 1 70 ? 6.818 -8.356 -7.196 1.00 89.50 70 ARG A O 1
ATOM 559 N N . SER A 1 71 ? 7.051 -10.587 -7.317 1.00 88.19 71 SER A N 1
ATOM 560 C CA . SER A 1 71 ? 7.590 -10.590 -8.674 1.00 88.19 71 SER A CA 1
ATOM 561 C C . SER A 1 71 ? 6.467 -10.571 -9.708 1.00 88.19 71 SER A C 1
ATOM 563 O O . SER A 1 71 ? 5.512 -11.343 -9.624 1.00 88.19 71 SER A O 1
ATOM 565 N N . TYR A 1 72 ? 6.621 -9.718 -10.711 1.00 86.94 72 TYR A N 1
ATOM 566 C CA . TYR A 1 72 ? 5.777 -9.647 -11.898 1.00 86.94 72 TYR A CA 1
ATOM 567 C C . TYR A 1 72 ? 6.654 -9.765 -13.145 1.00 86.94 72 TYR A C 1
ATOM 569 O O . TYR A 1 72 ? 7.879 -9.730 -13.057 1.00 86.94 72 TYR A O 1
ATOM 577 N N . ASN A 1 73 ? 6.030 -9.887 -14.312 1.00 87.19 73 ASN A N 1
ATOM 578 C CA . ASN A 1 73 ? 6.726 -9.909 -15.592 1.00 87.19 73 ASN A CA 1
ATOM 579 C C . ASN A 1 73 ? 6.009 -8.995 -16.584 1.00 87.19 73 ASN A C 1
ATOM 581 O O . ASN A 1 73 ? 4.782 -8.899 -16.560 1.00 87.19 73 ASN A O 1
ATOM 585 N N . THR A 1 74 ? 6.765 -8.352 -17.471 1.00 86.56 74 THR A N 1
ATOM 586 C CA . THR A 1 74 ? 6.200 -7.570 -18.576 1.00 86.56 74 THR A CA 1
ATOM 587 C C . THR A 1 74 ? 6.978 -7.790 -19.862 1.00 86.56 74 THR A C 1
ATOM 589 O O . THR A 1 74 ? 8.204 -7.843 -19.850 1.00 86.56 74 THR A O 1
ATOM 592 N N . ASP A 1 75 ? 6.276 -7.891 -20.984 1.00 87.81 75 ASP A N 1
ATOM 593 C CA . ASP A 1 75 ? 6.886 -7.803 -22.312 1.00 87.81 75 ASP A CA 1
ATOM 594 C C . ASP A 1 75 ? 6.922 -6.357 -22.832 1.00 87.81 75 ASP A C 1
ATOM 596 O O . ASP A 1 75 ? 7.562 -6.085 -23.844 1.00 87.81 75 ASP A O 1
ATOM 600 N N . GLN A 1 76 ? 6.257 -5.422 -22.147 1.00 88.38 76 GLN A N 1
ATOM 601 C CA . GLN A 1 76 ? 6.136 -4.034 -22.573 1.00 88.38 76 GLN A CA 1
ATOM 602 C C . GLN A 1 76 ? 7.358 -3.218 -22.163 1.00 88.38 76 GLN A C 1
ATOM 604 O O . GLN A 1 76 ? 7.829 -3.303 -21.025 1.00 88.38 76 GLN A O 1
ATOM 609 N N . TYR A 1 77 ? 7.815 -2.351 -23.062 1.00 84.62 77 TYR A N 1
ATOM 610 C CA . TYR A 1 77 ? 8.913 -1.430 -22.796 1.00 84.62 77 TYR A CA 1
ATOM 611 C C . TYR A 1 77 ? 8.644 -0.039 -23.362 1.00 84.62 77 TYR A C 1
ATOM 613 O O . TYR A 1 77 ? 7.967 0.121 -24.376 1.00 84.62 77 TYR A O 1
ATOM 621 N N . SER A 1 78 ? 9.264 0.960 -22.739 1.00 87.56 78 SER A N 1
ATOM 622 C CA . SER A 1 78 ? 9.405 2.321 -23.253 1.00 87.56 78 SER A CA 1
ATOM 623 C C . SER A 1 78 ? 10.883 2.621 -23.450 1.00 87.56 78 SER A C 1
ATOM 625 O O . SER A 1 78 ? 11.668 2.545 -22.510 1.00 87.56 78 SER A O 1
ATOM 627 N N . ARG A 1 79 ? 11.325 2.988 -24.648 1.00 87.19 79 ARG A N 1
ATOM 628 C CA . ARG A 1 79 ? 12.735 3.350 -24.848 1.00 87.19 79 ARG A CA 1
ATOM 629 C C . ARG A 1 79 ? 13.012 4.722 -24.260 1.00 87.19 79 ARG A C 1
ATOM 631 O O . ARG A 1 79 ? 12.299 5.680 -24.540 1.00 87.19 79 ARG A O 1
ATOM 638 N N . VAL A 1 80 ? 14.083 4.855 -23.484 1.00 85.19 80 VAL A N 1
ATOM 639 C CA . VAL A 1 80 ? 14.461 6.152 -22.897 1.00 85.19 80 VAL A CA 1
ATOM 640 C C . VAL A 1 80 ? 14.736 7.193 -23.987 1.00 85.19 80 VAL A C 1
ATOM 642 O O . VAL A 1 80 ? 14.251 8.317 -23.883 1.00 85.19 80 VAL A O 1
ATOM 645 N N . LYS A 1 81 ? 15.512 6.809 -25.014 1.00 84.50 81 LYS A N 1
ATOM 646 C CA . LYS A 1 81 ? 16.091 7.721 -26.016 1.00 84.50 81 LYS A CA 1
ATOM 647 C C . LYS A 1 81 ? 15.039 8.456 -26.846 1.00 84.50 81 LYS A C 1
ATOM 649 O O . LYS A 1 81 ? 15.187 9.648 -27.080 1.00 84.50 81 LYS A O 1
ATOM 654 N N . ASP A 1 82 ? 14.022 7.739 -27.312 1.00 86.94 82 ASP A N 1
ATOM 655 C CA . ASP A 1 82 ? 13.022 8.251 -28.257 1.00 86.94 82 ASP A CA 1
ATOM 656 C C . ASP A 1 82 ? 11.579 8.090 -27.764 1.00 86.94 82 ASP A C 1
ATOM 658 O O . ASP A 1 82 ? 10.645 8.416 -28.490 1.00 86.94 82 ASP A O 1
ATOM 662 N N . LYS A 1 83 ? 11.389 7.606 -26.527 1.00 85.12 83 LYS A N 1
ATOM 663 C CA . LYS A 1 83 ? 10.080 7.393 -25.886 1.00 85.12 83 LYS A CA 1
ATOM 664 C C . LYS A 1 83 ? 9.142 6.467 -26.664 1.00 85.12 83 LYS A C 1
ATOM 666 O O . LYS A 1 83 ? 7.954 6.412 -26.361 1.00 85.12 83 LYS A O 1
ATOM 671 N N . VAL A 1 84 ? 9.670 5.694 -27.615 1.00 88.12 84 VAL A N 1
ATOM 672 C CA . VAL A 1 84 ? 8.888 4.697 -28.348 1.00 88.12 84 VAL A CA 1
ATOM 673 C C . VAL A 1 84 ? 8.534 3.549 -27.416 1.00 88.12 84 VAL A C 1
ATOM 675 O O . VAL A 1 84 ? 9.406 2.997 -26.738 1.00 88.12 84 VAL A O 1
ATOM 678 N N . THR A 1 85 ? 7.257 3.188 -27.411 1.00 88.69 85 THR A N 1
ATOM 679 C CA . THR A 1 85 ? 6.736 2.029 -26.695 1.00 88.69 85 THR A CA 1
ATOM 680 C C . THR A 1 85 ? 6.680 0.814 -27.614 1.00 88.69 85 THR A C 1
ATOM 682 O O . THR A 1 85 ? 6.505 0.939 -28.826 1.00 88.69 85 THR A O 1
ATOM 685 N N . GLY A 1 86 ? 6.858 -0.372 -27.047 1.00 87.62 86 GLY A N 1
ATOM 686 C CA . GLY A 1 86 ? 6.816 -1.621 -27.796 1.00 87.62 86 GLY A CA 1
ATOM 687 C C . GLY A 1 86 ? 6.608 -2.826 -26.893 1.00 87.62 86 GLY A C 1
ATOM 688 O O . GLY A 1 86 ? 6.452 -2.691 -25.677 1.00 87.62 86 GLY A O 1
ATOM 689 N N . ARG A 1 87 ? 6.598 -4.006 -27.512 1.00 89.00 87 ARG A N 1
ATOM 690 C CA . ARG A 1 87 ? 6.561 -5.300 -26.829 1.00 89.00 87 ARG A CA 1
ATOM 691 C C . ARG A 1 87 ? 7.713 -6.159 -27.324 1.00 89.00 87 ARG A C 1
ATOM 693 O O . ARG A 1 87 ? 8.078 -6.067 -28.494 1.00 89.00 87 ARG A O 1
ATOM 700 N N . LEU A 1 88 ? 8.287 -6.961 -26.439 1.00 82.56 88 LEU A N 1
ATOM 701 C CA . LEU A 1 88 ? 9.248 -7.986 -26.822 1.00 82.56 88 LEU A CA 1
ATOM 702 C C . LEU A 1 88 ? 8.574 -9.030 -27.718 1.00 82.56 88 LEU A C 1
ATOM 704 O O . LEU A 1 88 ? 7.444 -9.438 -27.460 1.00 82.56 88 LEU A O 1
ATOM 708 N N . GLU A 1 89 ? 9.287 -9.491 -28.745 1.00 84.00 89 GLU A N 1
ATOM 709 C CA . GLU A 1 89 ? 8.827 -10.597 -29.598 1.00 84.00 89 GLU A CA 1
ATOM 710 C C . GLU A 1 89 ? 8.873 -11.948 -28.863 1.00 84.00 89 GLU A C 1
ATOM 712 O O . GLU A 1 89 ? 8.102 -12.854 -29.171 1.00 84.00 89 GLU A O 1
ATOM 717 N N . SER A 1 90 ? 9.764 -12.085 -27.875 1.00 82.94 90 SER A N 1
ATOM 718 C CA . SER A 1 90 ? 9.891 -13.269 -27.024 1.00 82.94 90 SER A CA 1
ATOM 719 C C . SER A 1 90 ? 10.469 -12.911 -25.652 1.00 82.94 90 SER A C 1
ATOM 721 O O . SER A 1 90 ? 11.340 -12.047 -25.538 1.00 82.94 90 SER A O 1
ATOM 723 N N . GLY A 1 91 ? 10.004 -13.608 -24.612 1.00 83.62 91 GLY A N 1
ATOM 724 C CA . GLY A 1 91 ? 10.432 -13.413 -23.226 1.00 83.62 91 GLY A CA 1
ATOM 725 C C . GLY A 1 91 ? 9.702 -12.281 -22.497 1.00 83.62 91 GLY A C 1
ATOM 726 O O . GLY A 1 91 ? 8.741 -11.701 -22.995 1.00 83.62 91 GLY A O 1
ATOM 727 N N . ALA A 1 92 ? 10.149 -11.998 -21.273 1.00 85.62 92 ALA A N 1
ATOM 728 C CA . ALA A 1 92 ? 9.617 -10.924 -20.445 1.00 85.62 92 ALA A CA 1
ATOM 729 C C . ALA A 1 92 ? 10.693 -10.379 -19.501 1.00 85.62 92 ALA A C 1
ATOM 731 O O . ALA A 1 92 ? 11.610 -11.093 -19.088 1.00 85.62 92 ALA A O 1
ATOM 732 N N . PHE A 1 93 ? 10.551 -9.112 -19.136 1.00 80.75 93 PHE A N 1
ATOM 733 C CA . PHE A 1 93 ? 11.350 -8.465 -18.112 1.00 80.75 93 PHE A CA 1
ATOM 734 C C . PHE A 1 93 ? 10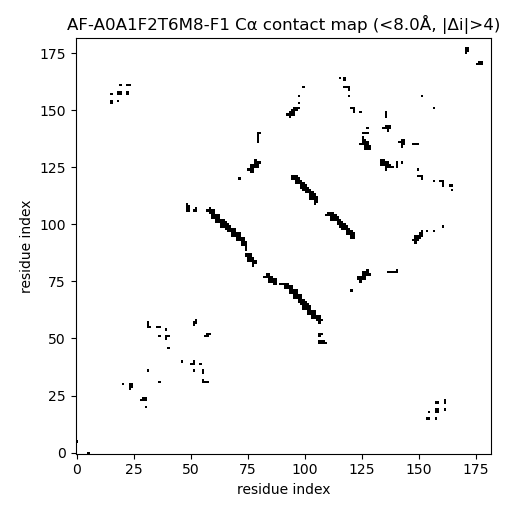.783 -8.766 -16.727 1.00 80.75 93 PHE A C 1
ATOM 736 O O . PHE A 1 93 ? 9.581 -8.560 -16.522 1.00 80.75 93 PHE A O 1
ATOM 743 N N . PRO A 1 94 ? 11.622 -9.184 -15.762 1.00 80.44 94 PRO A N 1
ATOM 744 C CA . PRO A 1 94 ? 11.195 -9.287 -14.381 1.00 80.44 94 PRO A CA 1
ATOM 745 C C . PRO A 1 94 ? 10.942 -7.888 -13.814 1.00 80.44 94 PRO A C 1
ATOM 747 O O . PRO A 1 94 ? 11.724 -6.955 -14.008 1.00 80.44 94 PRO A O 1
ATOM 750 N N . LEU A 1 95 ? 9.849 -7.759 -13.079 1.00 83.69 95 LEU A N 1
ATOM 751 C CA . LEU A 1 95 ? 9.460 -6.577 -12.326 1.00 83.69 95 LEU A CA 1
ATOM 752 C C . LEU A 1 95 ? 9.354 -6.962 -10.849 1.00 83.69 95 LEU A C 1
ATOM 754 O O . LEU A 1 95 ? 8.890 -8.057 -10.529 1.00 83.69 95 LEU A O 1
ATOM 758 N N . SER A 1 96 ? 9.735 -6.060 -9.952 1.00 84.69 96 SER A N 1
ATOM 759 C CA . SER A 1 96 ? 9.458 -6.184 -8.523 1.00 84.69 96 SER A CA 1
ATOM 760 C C . SER A 1 96 ? 8.453 -5.118 -8.115 1.00 84.69 96 SER A C 1
ATOM 762 O O . SER A 1 96 ? 8.652 -3.926 -8.353 1.00 84.69 96 SER A O 1
ATOM 764 N N . GLY A 1 97 ? 7.349 -5.557 -7.533 1.00 88.88 97 GLY A N 1
ATOM 765 C CA . GLY A 1 97 ? 6.349 -4.691 -6.934 1.00 88.88 97 GLY A CA 1
ATOM 766 C C . GLY A 1 97 ? 5.996 -5.180 -5.539 1.00 88.88 97 GLY A C 1
ATOM 767 O O . GLY A 1 97 ? 6.723 -5.965 -4.937 1.00 88.88 97 GLY A O 1
ATOM 768 N N . TRP A 1 98 ? 4.850 -4.737 -5.040 1.00 91.62 98 TRP A N 1
ATOM 769 C CA . TRP A 1 98 ? 4.429 -4.978 -3.668 1.00 91.62 98 TRP A CA 1
ATOM 770 C C . TRP A 1 98 ? 3.013 -5.537 -3.608 1.00 91.62 98 TRP A C 1
ATOM 772 O O . TRP A 1 98 ? 2.172 -5.276 -4.474 1.00 91.62 98 TRP A O 1
ATOM 782 N N . GLN A 1 99 ? 2.763 -6.333 -2.581 1.00 94.44 99 GLN A N 1
ATOM 783 C CA . GLN A 1 99 ? 1.455 -6.813 -2.181 1.00 94.44 99 GLN A CA 1
ATOM 784 C C . GLN A 1 99 ? 1.174 -6.314 -0.767 1.00 94.44 99 GLN A C 1
ATOM 786 O O . GLN A 1 99 ? 1.970 -6.538 0.145 1.00 94.44 99 GLN A O 1
ATOM 791 N N . PHE A 1 100 ? 0.017 -5.684 -0.609 1.00 95.19 100 PHE A N 1
ATOM 792 C CA . PHE A 1 100 ? -0.524 -5.253 0.669 1.00 95.19 100 PHE A CA 1
ATOM 793 C C . PHE A 1 100 ? -1.735 -6.110 0.990 1.00 95.19 100 PHE A C 1
ATOM 795 O O . PHE A 1 100 ? -2.651 -6.215 0.175 1.00 95.19 100 PHE A O 1
ATOM 802 N N . GLU A 1 101 ? -1.749 -6.699 2.173 1.00 95.75 101 GLU A N 1
ATOM 803 C CA . GLU A 1 101 ? -2.944 -7.301 2.741 1.00 95.75 101 GLU A CA 1
ATOM 804 C C . GLU A 1 101 ? -3.400 -6.438 3.905 1.00 95.75 101 GLU A C 1
ATOM 806 O O . GLU A 1 101 ? -2.617 -6.131 4.808 1.00 95.75 101 GLU A O 1
ATOM 811 N N . CYS A 1 102 ? -4.659 -6.019 3.876 1.00 95.06 102 CYS A N 1
ATOM 812 C CA . CYS A 1 102 ? -5.226 -5.203 4.933 1.00 95.06 102 CYS A CA 1
ATOM 813 C C . CYS A 1 102 ? -6.632 -5.657 5.297 1.00 95.06 102 CYS A C 1
ATOM 815 O O . CYS A 1 102 ? -7.389 -6.153 4.465 1.00 95.06 102 CYS A O 1
ATOM 817 N N . LYS A 1 103 ? -6.969 -5.479 6.568 1.00 93.81 103 LYS A N 1
ATOM 818 C CA . LYS A 1 103 ? -8.261 -5.804 7.151 1.00 93.81 103 LYS A CA 1
ATOM 819 C C . LYS A 1 103 ? -8.923 -4.514 7.602 1.00 93.81 103 LYS A C 1
ATOM 821 O O . LYS A 1 103 ? -8.286 -3.661 8.218 1.00 93.81 103 LYS A O 1
ATOM 826 N N . VAL A 1 104 ? -10.203 -4.384 7.294 1.00 92.75 104 VAL A N 1
ATOM 827 C CA . VAL A 1 104 ? -11.022 -3.242 7.691 1.00 92.75 104 VAL A CA 1
ATOM 828 C C . VAL A 1 104 ? -12.030 -3.729 8.714 1.00 92.75 104 VAL A C 1
ATOM 830 O O . VAL A 1 104 ? -12.759 -4.684 8.457 1.00 92.75 104 VAL A O 1
ATOM 833 N N . VAL A 1 105 ? -12.052 -3.087 9.878 1.00 89.50 105 VAL A N 1
ATOM 834 C CA . VAL A 1 105 ? -12.956 -3.422 10.983 1.00 89.50 105 VAL A CA 1
ATOM 835 C C . VAL A 1 105 ? -13.912 -2.260 11.212 1.00 89.50 105 VAL A C 1
ATOM 837 O O . VAL A 1 105 ? -13.479 -1.109 11.313 1.00 89.50 105 VAL A O 1
ATOM 840 N N . LEU A 1 106 ? -15.206 -2.563 11.278 1.00 88.00 106 LEU A N 1
ATOM 841 C CA . LEU A 1 106 ? -16.260 -1.614 11.618 1.00 88.00 106 LEU A CA 1
ATOM 842 C C . LEU A 1 106 ? -16.255 -1.412 13.135 1.00 88.00 106 LEU A C 1
ATOM 844 O O . LEU A 1 106 ? -16.386 -2.369 13.893 1.00 88.00 106 LEU A O 1
ATOM 848 N N . VAL A 1 107 ? -16.063 -0.177 13.597 1.00 87.00 107 VAL A N 1
ATOM 849 C CA . VAL A 1 107 ? -15.865 0.085 15.035 1.00 87.00 107 VAL A CA 1
ATOM 850 C C . VAL A 1 107 ? -17.165 -0.049 15.836 1.00 87.00 107 VAL A C 1
ATOM 852 O O . VAL A 1 107 ? -17.127 -0.417 17.002 1.00 87.00 107 VAL A O 1
ATOM 855 N N . ASP A 1 108 ? -18.317 0.221 15.230 1.00 83.62 108 ASP A N 1
ATOM 856 C CA . ASP A 1 108 ? -19.622 0.175 15.904 1.00 83.62 108 ASP A CA 1
ATOM 857 C C . ASP A 1 108 ? -20.081 -1.245 16.284 1.00 83.62 108 ASP A C 1
ATOM 859 O O . ASP A 1 108 ? -20.783 -1.443 17.278 1.00 83.62 108 ASP A O 1
ATOM 863 N N . SER A 1 109 ? -19.670 -2.229 15.493 1.00 83.44 109 SER A N 1
ATOM 864 C CA . SER A 1 109 ? -20.059 -3.636 15.595 1.00 83.44 109 SER A CA 1
ATOM 865 C C . SER A 1 109 ? -18.887 -4.544 15.966 1.00 83.44 109 SER A C 1
ATOM 867 O O . SER A 1 109 ? -19.099 -5.649 16.460 1.00 83.44 109 SER A O 1
ATOM 869 N N . GLY A 1 110 ? -17.649 -4.094 15.744 1.00 82.75 110 GLY A N 1
ATOM 870 C CA . GLY A 1 110 ? -16.452 -4.928 15.834 1.00 82.75 110 GLY A CA 1
ATOM 871 C C . GLY A 1 110 ? -16.323 -5.939 14.692 1.00 82.75 110 GLY A C 1
ATOM 872 O O . GLY A 1 110 ? -15.423 -6.779 14.715 1.00 82.75 110 GLY A O 1
ATOM 873 N N . GLU A 1 111 ? -17.217 -5.887 13.702 1.00 86.44 111 GLU A N 1
ATOM 874 C CA . GLU A 1 111 ? -17.238 -6.823 12.586 1.00 86.44 111 GLU A CA 1
ATOM 875 C C . GLU A 1 111 ? -16.136 -6.515 11.569 1.00 86.44 111 GLU A C 1
ATOM 877 O O . GLU A 1 111 ? -15.748 -5.366 11.336 1.00 86.44 111 GLU A O 1
ATOM 882 N N . ILE A 1 112 ? -15.644 -7.566 10.914 1.00 89.25 112 ILE A N 1
ATOM 883 C CA . ILE A 1 112 ? -14.736 -7.422 9.778 1.00 89.25 112 ILE A CA 1
ATOM 884 C C . ILE A 1 112 ? -15.563 -6.938 8.584 1.00 89.25 112 ILE A C 1
ATOM 886 O O . ILE A 1 112 ? -16.335 -7.697 8.007 1.00 89.25 112 ILE A O 1
ATOM 890 N N . GLY A 1 113 ? -15.362 -5.679 8.196 1.00 86.31 113 GLY A N 1
ATOM 891 C CA . GLY A 1 113 ? -15.954 -5.090 6.994 1.00 86.31 113 GLY A CA 1
ATOM 892 C C . GLY A 1 113 ? -15.289 -5.570 5.700 1.00 86.31 113 GLY A C 1
ATOM 893 O O . GLY A 1 113 ? -15.833 -5.393 4.617 1.00 86.31 113 GLY A O 1
ATOM 894 N N . GLY A 1 114 ? -14.108 -6.183 5.779 1.00 90.19 114 GLY A N 1
ATOM 895 C CA . GLY A 1 114 ? -13.487 -6.849 4.638 1.00 90.19 114 GLY A CA 1
ATOM 896 C C . GLY A 1 114 ? -11.994 -7.080 4.812 1.00 90.19 114 GLY A C 1
ATOM 897 O O . GLY A 1 114 ? -11.347 -6.483 5.676 1.00 90.19 114 GLY A O 1
ATOM 898 N N . ILE A 1 115 ? -11.453 -7.945 3.958 1.00 93.56 115 ILE A N 1
ATOM 899 C CA . ILE A 1 115 ? -10.017 -8.173 3.804 1.00 93.56 115 ILE A CA 1
ATOM 900 C C . ILE A 1 115 ? -9.679 -7.877 2.348 1.00 93.56 115 ILE A C 1
ATOM 902 O O . ILE A 1 115 ? -10.284 -8.448 1.444 1.00 93.56 115 ILE A O 1
ATOM 906 N N . TYR A 1 116 ? -8.727 -6.977 2.131 1.00 94.56 116 TYR A N 1
ATOM 907 C CA . TYR A 1 116 ? -8.346 -6.500 0.810 1.00 94.56 116 TYR A CA 1
ATOM 908 C C . TYR A 1 116 ? -6.893 -6.861 0.534 1.00 94.56 116 TYR A C 1
ATOM 910 O O . TYR A 1 116 ? -5.995 -6.535 1.317 1.00 94.56 116 TYR A O 1
ATOM 918 N N . THR A 1 117 ? -6.666 -7.496 -0.614 1.00 95.75 117 THR A N 1
ATOM 919 C CA . THR A 1 117 ? -5.332 -7.770 -1.144 1.00 95.75 117 THR A CA 1
ATOM 920 C C . THR A 1 117 ? -5.082 -6.868 -2.346 1.00 95.75 117 THR A C 1
ATOM 922 O O . THR A 1 117 ? -5.718 -7.011 -3.387 1.00 95.75 117 THR A O 1
ATOM 925 N N . ILE A 1 118 ? -4.146 -5.930 -2.210 1.00 95.06 118 ILE A N 1
ATOM 926 C CA . ILE A 1 118 ? -3.843 -4.921 -3.227 1.00 95.06 118 ILE A CA 1
ATOM 927 C C . ILE A 1 118 ? -2.446 -5.166 -3.788 1.00 95.06 118 ILE A C 1
ATOM 929 O O . ILE A 1 118 ? -1.461 -5.264 -3.054 1.00 95.06 118 ILE A O 1
ATOM 933 N N . HIS A 1 119 ? -2.362 -5.242 -5.114 1.00 93.25 119 HIS A N 1
ATOM 934 C CA . HIS A 1 119 ? -1.126 -5.482 -5.851 1.00 93.25 119 HIS A CA 1
ATOM 935 C C . HIS A 1 119 ? -0.660 -4.211 -6.555 1.00 93.25 119 HIS A C 1
ATOM 937 O O . HIS A 1 119 ? -1.353 -3.680 -7.423 1.00 93.25 119 HIS A O 1
ATOM 943 N N . ILE A 1 120 ? 0.542 -3.749 -6.218 1.00 90.94 120 ILE A N 1
ATOM 944 C CA . ILE A 1 120 ? 1.175 -2.588 -6.840 1.00 90.94 120 ILE A CA 1
ATOM 945 C C . ILE A 1 120 ? 2.375 -3.061 -7.654 1.00 90.94 120 ILE A C 1
ATOM 947 O O . ILE A 1 120 ? 3.379 -3.500 -7.101 1.00 90.94 120 ILE A O 1
ATOM 951 N N . ALA A 1 121 ? 2.271 -2.958 -8.976 1.00 88.12 121 ALA A N 1
ATOM 952 C CA . ALA A 1 121 ? 3.354 -3.259 -9.907 1.00 88.12 121 ALA A CA 1
ATOM 953 C C . ALA A 1 121 ? 3.853 -1.975 -10.601 1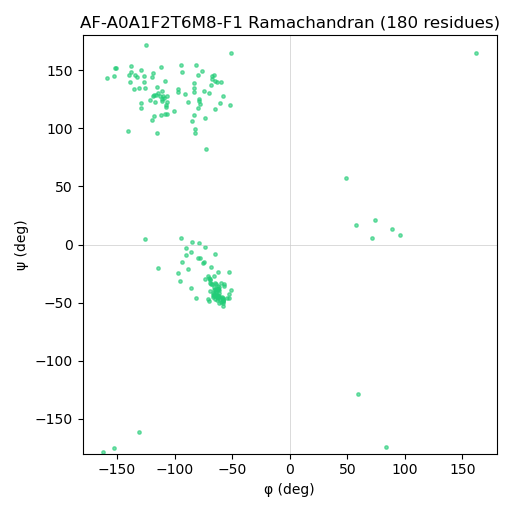.00 88.12 121 ALA A C 1
ATOM 955 O O . ALA A 1 121 ? 3.061 -1.041 -10.790 1.00 88.12 121 ALA A O 1
ATOM 956 N N . PRO A 1 122 ? 5.130 -1.923 -11.027 1.00 81.56 122 PRO A N 1
ATOM 957 C CA . PRO A 1 122 ? 5.636 -0.846 -11.874 1.00 81.56 122 PRO A CA 1
ATOM 958 C C . PRO A 1 122 ? 4.758 -0.648 -13.121 1.00 81.56 122 PRO A C 1
ATOM 960 O O . PRO A 1 122 ? 4.594 -1.558 -13.934 1.00 81.56 122 PRO A O 1
ATOM 963 N N . ARG A 1 123 ? 4.178 0.551 -13.279 1.00 74.38 123 ARG A N 1
ATOM 964 C CA . ARG A 1 123 ? 3.307 0.885 -14.428 1.00 74.38 123 ARG A CA 1
ATOM 965 C C . ARG A 1 123 ? 4.069 1.441 -15.630 1.00 74.38 123 ARG A C 1
ATOM 967 O O . ARG A 1 123 ? 3.550 1.418 -16.740 1.00 74.38 123 ARG A O 1
ATOM 974 N N . GLN A 1 124 ? 5.272 1.970 -15.417 1.00 75.25 124 GLN A N 1
ATOM 975 C CA . GLN A 1 124 ? 6.103 2.546 -16.470 1.00 75.25 124 GLN A CA 1
ATOM 976 C C . GLN A 1 124 ? 7.498 1.939 -16.402 1.00 75.25 124 GLN A C 1
ATOM 978 O O . GLN A 1 124 ? 8.199 2.117 -15.411 1.00 75.25 124 GLN A O 1
ATOM 983 N N . ASN A 1 125 ? 7.886 1.248 -17.473 1.00 79.19 125 ASN A N 1
ATOM 984 C CA . ASN A 1 125 ? 9.156 0.539 -17.562 1.00 79.19 125 ASN A CA 1
ATOM 985 C C . ASN A 1 125 ? 9.963 1.119 -18.730 1.00 79.19 125 ASN A C 1
ATOM 987 O O . ASN A 1 125 ? 9.622 0.927 -19.898 1.00 79.19 125 ASN A O 1
ATOM 991 N N . TYR A 1 126 ? 11.007 1.876 -18.415 1.00 81.50 126 TYR A N 1
ATOM 992 C CA . TYR A 1 126 ? 11.934 2.502 -19.353 1.00 81.50 126 TYR A CA 1
ATOM 993 C C . TYR A 1 126 ? 13.231 1.700 -19.566 1.00 81.50 126 TYR A C 1
ATOM 995 O O . TYR A 1 126 ? 13.908 1.258 -18.639 1.00 81.50 126 TYR A O 1
ATOM 1003 N N . PHE A 1 127 ? 13.637 1.536 -20.814 1.00 82.19 127 PHE A N 1
ATOM 1004 C CA . PHE A 1 127 ? 14.799 0.727 -21.150 1.00 82.19 127 PHE A CA 1
ATOM 1005 C C . PHE A 1 127 ? 15.781 1.514 -22.009 1.00 82.19 127 PHE A C 1
ATOM 1007 O O . PHE A 1 127 ? 15.400 2.251 -22.927 1.00 82.19 127 PHE A O 1
ATOM 1014 N N . LEU A 1 128 ? 17.067 1.333 -21.723 1.00 82.94 128 LEU A N 1
ATOM 1015 C CA . LEU A 1 128 ? 18.136 1.601 -22.674 1.00 82.94 128 LEU A CA 1
ATOM 1016 C C . LEU A 1 128 ? 18.191 0.422 -23.642 1.00 82.94 128 LEU A C 1
ATOM 1018 O O . LEU A 1 128 ? 18.320 -0.726 -23.217 1.00 82.94 128 LEU A O 1
ATOM 1022 N N . VAL A 1 129 ? 18.096 0.722 -24.935 1.00 81.44 129 VAL A N 1
ATOM 1023 C CA . VAL A 1 129 ? 18.107 -0.276 -26.009 1.00 81.44 129 VAL A CA 1
ATOM 1024 C C . VAL A 1 129 ? 19.341 -0.058 -26.875 1.00 81.44 129 VAL A C 1
ATOM 1026 O O . VAL A 1 129 ? 19.594 1.064 -27.317 1.00 81.44 129 VAL A O 1
ATOM 1029 N N . SER A 1 130 ? 20.110 -1.123 -27.103 1.00 79.94 130 SER A N 1
ATOM 1030 C CA . SER A 1 130 ? 21.292 -1.127 -27.970 1.00 79.94 130 SER A CA 1
ATOM 1031 C C . SER A 1 130 ? 21.343 -2.427 -28.776 1.00 79.94 130 SER A C 1
ATOM 1033 O O . SER A 1 130 ? 21.762 -3.467 -28.261 1.00 79.94 130 SER A O 1
ATOM 1035 N N . GLY A 1 131 ? 20.874 -2.375 -30.028 1.00 79.31 131 GLY A N 1
ATOM 1036 C CA . GLY A 1 131 ? 20.545 -3.584 -30.792 1.00 79.31 131 GLY A CA 1
ATOM 1037 C C . GLY A 1 131 ? 19.468 -4.388 -30.060 1.00 79.31 131 GLY A C 1
ATOM 1038 O O . GLY A 1 131 ? 18.489 -3.804 -29.600 1.00 79.31 131 GLY A O 1
ATOM 1039 N N . ASP A 1 132 ? 19.717 -5.682 -29.862 1.00 73.69 132 ASP A N 1
ATOM 1040 C CA . ASP A 1 132 ? 18.834 -6.594 -29.115 1.00 73.69 132 ASP A CA 1
ATOM 1041 C C . ASP A 1 132 ? 19.061 -6.561 -27.593 1.00 73.69 132 ASP A C 1
ATOM 1043 O O . ASP A 1 132 ? 18.431 -7.302 -26.839 1.00 73.69 132 ASP A O 1
ATOM 1047 N N . ASN A 1 133 ? 19.974 -5.714 -27.103 1.00 79.31 133 ASN A N 1
ATOM 1048 C CA . ASN A 1 133 ? 20.237 -5.598 -25.672 1.00 79.31 133 ASN A CA 1
ATOM 1049 C C . ASN A 1 133 ? 19.313 -4.570 -25.025 1.00 79.31 133 ASN A C 1
ATOM 1051 O O . ASN A 1 133 ? 19.365 -3.381 -25.352 1.00 79.31 133 ASN A O 1
ATOM 1055 N N . PHE A 1 134 ? 18.565 -5.019 -24.021 1.00 78.12 134 PHE A N 1
ATOM 1056 C CA . PHE A 1 134 ? 17.701 -4.188 -23.191 1.00 78.12 134 PHE A CA 1
ATOM 1057 C C . PHE A 1 134 ? 18.272 -4.088 -21.775 1.00 78.12 134 PHE A C 1
ATOM 1059 O O . PHE A 1 134 ? 18.653 -5.092 -21.171 1.00 78.12 134 PHE A O 1
ATOM 1066 N N . ARG A 1 135 ? 18.342 -2.872 -21.231 1.00 79.62 135 ARG A N 1
ATOM 1067 C CA . ARG A 1 135 ? 18.746 -2.615 -19.839 1.00 79.62 135 ARG A CA 1
ATOM 1068 C C . ARG A 1 135 ? 17.745 -1.683 -19.175 1.00 79.62 135 ARG A C 1
ATOM 1070 O O . ARG A 1 135 ? 17.406 -0.662 -19.767 1.00 79.62 135 ARG A O 1
ATOM 1077 N N . ASN A 1 136 ? 17.327 -1.994 -17.950 1.00 77.75 136 ASN A N 1
ATOM 1078 C CA . ASN A 1 136 ? 16.491 -1.087 -17.159 1.00 77.75 136 ASN A CA 1
ATOM 1079 C C . ASN A 1 136 ? 17.221 0.236 -16.932 1.00 77.75 136 ASN A C 1
ATOM 1081 O O . ASN A 1 136 ? 18.434 0.259 -16.685 1.00 77.75 136 ASN A O 1
ATOM 1085 N N . ALA A 1 137 ? 16.485 1.333 -17.018 1.00 76.25 137 ALA A N 1
ATOM 1086 C CA . ALA A 1 137 ? 17.017 2.656 -16.748 1.00 76.25 137 ALA A CA 1
ATOM 1087 C C . ALA A 1 137 ? 15.901 3.620 -16.410 1.00 76.25 137 ALA A C 1
ATOM 1089 O O . ALA A 1 137 ? 14.889 3.576 -17.083 1.00 76.25 137 ALA A O 1
ATOM 1090 N N . SER A 1 138 ? 16.125 4.551 -15.491 1.00 73.75 138 SER A N 1
ATOM 1091 C CA . SER A 1 138 ? 15.132 5.552 -15.103 1.00 73.75 138 SER A CA 1
ATOM 1092 C C . SER A 1 138 ? 14.521 6.299 -16.310 1.00 73.75 138 SER A C 1
ATOM 1094 O O . SER A 1 138 ? 15.104 6.319 -17.404 1.00 73.75 138 SER A O 1
ATOM 1096 N N . PRO A 1 139 ? 13.394 7.022 -16.147 1.00 74.69 139 PRO A N 1
ATOM 1097 C CA . PRO A 1 139 ? 12.833 7.856 -17.216 1.00 74.69 139 PRO A CA 1
ATOM 1098 C C . PRO A 1 139 ? 13.837 8.857 -17.825 1.00 74.69 139 PRO A C 1
ATOM 1100 O O . PRO A 1 139 ? 13.665 9.281 -18.973 1.00 74.69 139 PRO A O 1
ATOM 1103 N N . GLN A 1 140 ? 14.876 9.226 -17.067 1.00 79.62 140 GLN A N 1
ATOM 1104 C CA . GLN A 1 140 ? 15.971 10.124 -17.451 1.00 79.62 140 GLN A CA 1
ATOM 1105 C C . GLN A 1 140 ? 17.170 9.395 -18.084 1.00 79.62 140 GLN A C 1
ATOM 1107 O O . GLN A 1 140 ? 18.115 10.044 -18.522 1.00 79.62 140 GLN A O 1
ATOM 1112 N N . GLY A 1 141 ? 17.146 8.063 -18.163 1.00 74.50 141 GLY A N 1
ATOM 1113 C CA . GLY A 1 141 ? 18.177 7.261 -18.820 1.00 74.50 141 GLY A CA 1
ATOM 1114 C C . GLY A 1 141 ? 19.342 6.838 -17.947 1.00 74.50 141 GLY A C 1
ATOM 1115 O O . GLY A 1 141 ? 20.347 6.365 -18.476 1.00 74.50 141 GLY A O 1
ATOM 1116 N N . MET A 1 142 ? 19.227 6.980 -16.628 1.00 74.88 142 MET A N 1
ATOM 1117 C CA . MET A 1 142 ? 20.240 6.467 -15.714 1.00 74.88 142 MET A CA 1
ATOM 1118 C C . MET A 1 142 ? 20.056 4.962 -15.548 1.00 74.88 142 MET A C 1
ATOM 1120 O O . MET A 1 142 ? 18.981 4.513 -15.166 1.00 74.88 142 MET A O 1
ATOM 1124 N N . GLN A 1 143 ? 21.095 4.176 -15.840 1.00 72.25 143 GLN A N 1
ATOM 1125 C CA . GLN A 1 143 ? 21.047 2.729 -15.637 1.00 72.25 143 GLN A CA 1
ATOM 1126 C C . GLN A 1 143 ? 20.922 2.425 -14.139 1.00 72.25 143 GLN A C 1
ATOM 1128 O O . GLN A 1 143 ? 21.838 2.702 -13.361 1.00 72.25 143 GLN A O 1
ATOM 1133 N N . GLU A 1 144 ? 19.815 1.811 -13.740 1.00 64.00 144 GLU A N 1
ATOM 1134 C CA . GLU A 1 144 ? 19.555 1.482 -12.342 1.00 64.00 144 GLU A CA 1
ATOM 1135 C C . GLU A 1 144 ? 20.281 0.180 -11.988 1.00 64.00 144 GLU A C 1
ATOM 1137 O O . GLU A 1 144 ? 19.825 -0.922 -12.277 1.00 64.00 144 GLU A O 1
ATOM 1142 N N . ARG A 1 145 ? 21.481 0.301 -11.403 1.00 53.78 145 ARG A N 1
ATOM 1143 C CA . ARG A 1 145 ? 22.306 -0.856 -11.002 1.00 53.78 145 ARG A CA 1
ATOM 1144 C C . ARG A 1 145 ? 21.713 -1.656 -9.837 1.00 53.78 145 ARG A C 1
ATOM 1146 O O . ARG A 1 145 ? 22.130 -2.792 -9.632 1.00 53.78 145 ARG A O 1
ATOM 1153 N N . GLN A 1 146 ? 20.794 -1.067 -9.070 1.00 48.81 146 GLN A N 1
ATOM 1154 C CA . GLN A 1 146 ? 20.218 -1.680 -7.870 1.00 48.81 146 GLN A CA 1
ATOM 1155 C C . GLN A 1 146 ? 19.186 -2.773 -8.164 1.00 48.81 146 GLN A C 1
ATOM 1157 O O . GLN A 1 146 ? 18.933 -3.597 -7.291 1.00 48.81 146 GLN A O 1
ATOM 1162 N N . TYR A 1 147 ? 18.658 -2.858 -9.388 1.00 45.44 147 TYR A N 1
ATOM 1163 C CA . TYR A 1 147 ? 17.607 -3.814 -9.705 1.00 45.44 147 TYR A CA 1
ATOM 1164 C C . TYR A 1 147 ? 17.972 -4.695 -10.905 1.00 45.44 147 TYR A C 1
ATOM 1166 O O . TYR A 1 147 ? 18.403 -4.228 -11.958 1.00 45.44 147 TYR A O 1
ATOM 1174 N N . ARG A 1 148 ? 17.737 -6.008 -10.776 1.00 45.56 148 ARG A N 1
ATOM 1175 C CA . ARG A 1 148 ? 17.734 -6.956 -11.911 1.00 45.56 148 ARG A CA 1
ATOM 1176 C C . ARG A 1 148 ? 16.478 -6.814 -12.798 1.00 45.56 148 ARG A C 1
ATOM 1178 O O . ARG A 1 148 ? 16.360 -7.517 -13.795 1.00 45.56 148 ARG A O 1
ATOM 1185 N N . GLY A 1 149 ? 15.563 -5.918 -12.419 1.00 55.00 149 GLY A N 1
ATOM 1186 C CA . GLY A 1 149 ? 14.229 -5.655 -12.972 1.00 55.00 149 GLY A CA 1
ATOM 1187 C C . GLY A 1 149 ? 13.828 -4.192 -12.733 1.00 55.00 149 GLY A C 1
ATOM 1188 O O . GLY A 1 149 ? 14.642 -3.426 -12.241 1.00 55.00 149 GLY A O 1
ATOM 1189 N N . TYR A 1 150 ? 12.611 -3.780 -13.065 1.00 64.25 150 TYR A N 1
ATOM 1190 C CA . TYR A 1 150 ? 12.055 -2.525 -12.539 1.00 64.25 150 TYR A CA 1
ATOM 1191 C C . TYR A 1 150 ? 11.557 -2.774 -11.120 1.00 64.25 150 TYR A C 1
ATOM 1193 O O . TYR A 1 150 ? 10.680 -3.618 -10.946 1.00 64.25 150 TYR A O 1
ATOM 1201 N N . GLY A 1 151 ? 12.131 -2.110 -10.118 1.00 67.06 151 GLY A N 1
ATOM 1202 C CA . GLY A 1 151 ? 11.698 -2.215 -8.725 1.00 67.06 151 GLY A CA 1
ATOM 1203 C C . GLY A 1 151 ? 10.994 -0.943 -8.277 1.00 67.06 151 GLY A C 1
ATOM 1204 O O . GLY A 1 151 ? 11.412 0.149 -8.647 1.00 67.06 151 GLY A O 1
ATOM 1205 N N . LEU A 1 152 ? 9.927 -1.078 -7.494 1.00 71.69 152 LEU A N 1
ATOM 1206 C CA . LEU A 1 152 ? 9.408 0.039 -6.707 1.00 71.69 152 LEU A CA 1
ATOM 1207 C C . LEU A 1 152 ? 9.964 -0.066 -5.292 1.00 71.69 152 LEU A C 1
ATOM 1209 O O . LEU A 1 152 ? 9.858 -1.123 -4.670 1.00 71.69 152 LEU A O 1
ATOM 1213 N N . GLU A 1 153 ? 10.498 1.031 -4.766 1.00 81.31 153 GLU A N 1
ATOM 1214 C CA . GLU A 1 153 ? 10.703 1.147 -3.326 1.00 81.31 153 GLU A CA 1
ATOM 1215 C C . GLU A 1 153 ? 9.341 1.165 -2.625 1.00 81.31 153 GLU A C 1
ATOM 1217 O O . GLU A 1 153 ? 8.368 1.718 -3.147 1.00 81.31 153 GLU A O 1
ATOM 1222 N N . LEU A 1 154 ? 9.258 0.582 -1.423 1.00 81.06 154 LEU A N 1
ATOM 1223 C CA . LEU A 1 154 ? 7.994 0.482 -0.681 1.00 81.06 154 LEU A CA 1
ATOM 1224 C C . LEU A 1 154 ? 7.306 1.848 -0.546 1.00 81.06 154 LEU A C 1
ATOM 1226 O O . LEU A 1 154 ? 6.103 1.970 -0.771 1.00 81.06 154 LEU A O 1
ATOM 1230 N N . GLN A 1 155 ? 8.080 2.889 -0.241 1.00 84.50 155 GLN A N 1
ATOM 1231 C CA . GLN A 1 155 ? 7.596 4.262 -0.085 1.00 84.50 155 GLN A CA 1
ATOM 1232 C C . GLN A 1 155 ? 6.864 4.799 -1.328 1.00 84.50 155 GLN A C 1
ATOM 1234 O O . GLN A 1 155 ? 5.855 5.489 -1.185 1.00 84.50 155 GLN A O 1
ATOM 1239 N N . ASP A 1 156 ? 7.311 4.421 -2.530 1.00 84.44 156 ASP A N 1
ATOM 1240 C CA . ASP A 1 156 ? 6.731 4.864 -3.803 1.00 84.44 156 ASP A CA 1
ATOM 1241 C C . ASP A 1 156 ? 5.436 4.105 -4.136 1.00 84.44 156 ASP A C 1
ATOM 1243 O O . ASP A 1 156 ? 4.681 4.488 -5.032 1.00 84.44 156 ASP A O 1
ATOM 1247 N N . THR A 1 157 ? 5.148 3.026 -3.402 1.00 87.50 157 THR A N 1
ATOM 1248 C CA . THR A 1 157 ? 3.929 2.226 -3.576 1.00 87.50 157 THR A CA 1
ATOM 1249 C C . THR A 1 157 ? 2.784 2.630 -2.660 1.00 87.50 157 THR A C 1
ATOM 1251 O O . THR A 1 157 ? 1.644 2.260 -2.942 1.00 87.50 157 THR A O 1
ATOM 1254 N N . ILE A 1 158 ? 3.049 3.421 -1.613 1.00 92.06 158 ILE A N 1
ATOM 1255 C CA . ILE A 1 158 ? 2.047 3.765 -0.597 1.00 92.06 158 ILE A CA 1
ATOM 1256 C C . ILE A 1 158 ? 0.900 4.598 -1.170 1.00 92.06 158 ILE A C 1
ATOM 1258 O O . ILE A 1 158 ? -0.260 4.278 -0.932 1.00 92.06 158 ILE A O 1
ATOM 1262 N N . GLU A 1 159 ? 1.192 5.641 -1.949 1.00 92.25 159 GLU A N 1
ATOM 1263 C CA . GLU A 1 159 ? 0.139 6.449 -2.578 1.00 92.25 159 GLU A CA 1
ATOM 1264 C C . GLU A 1 159 ? -0.725 5.606 -3.541 1.00 92.25 159 GLU A C 1
ATOM 1266 O O . GLU A 1 159 ? -1.952 5.616 -3.393 1.00 92.25 159 GLU A O 1
ATOM 1271 N N . PRO A 1 160 ? -0.148 4.825 -4.482 1.00 91.19 160 PRO A N 1
ATOM 1272 C CA . PRO A 1 1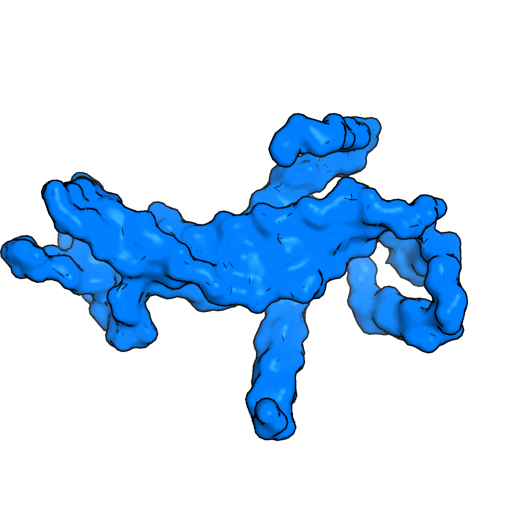60 ? -0.918 3.881 -5.285 1.00 91.19 160 PRO A CA 1
ATOM 1273 C C . PRO A 1 160 ? -1.771 2.925 -4.447 1.00 91.19 160 PRO A C 1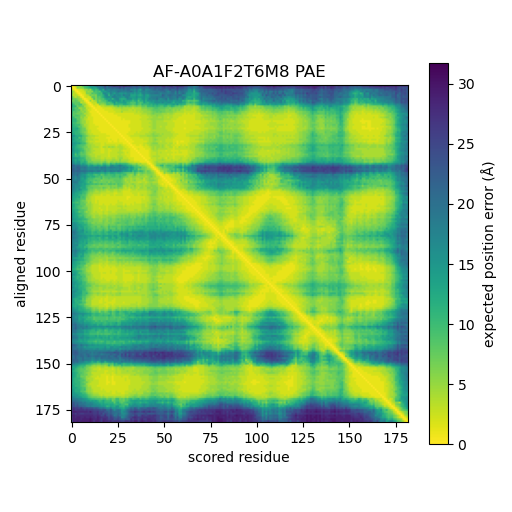
ATOM 1275 O O . PRO A 1 160 ? -2.946 2.755 -4.761 1.00 91.19 160 PRO A O 1
ATOM 1278 N N . PHE A 1 161 ? -1.209 2.343 -3.384 1.00 93.81 161 PHE A N 1
ATOM 1279 C CA . PHE A 1 161 ? -1.927 1.459 -2.467 1.00 93.81 161 PHE A CA 1
ATOM 1280 C C . PHE A 1 161 ? -3.138 2.154 -1.840 1.00 93.81 161 PHE A C 1
ATOM 1282 O O . PHE A 1 161 ? -4.251 1.649 -1.961 1.00 93.81 161 PHE A O 1
ATOM 1289 N N . VAL A 1 162 ? -2.950 3.328 -1.232 1.00 93.19 162 VAL A N 1
ATOM 1290 C CA . VAL A 1 162 ? -4.039 4.068 -0.579 1.00 93.19 162 VAL A CA 1
ATOM 1291 C C . VAL A 1 162 ? -5.115 4.458 -1.589 1.00 93.19 162 VAL A C 1
ATOM 1293 O O . VAL A 1 162 ? -6.303 4.355 -1.289 1.00 93.19 162 VAL A O 1
ATOM 1296 N N . ARG A 1 163 ? -4.735 4.840 -2.814 1.00 92.75 163 ARG A N 1
ATOM 1297 C CA . ARG A 1 163 ? -5.706 5.157 -3.868 1.00 92.75 163 ARG A CA 1
ATOM 1298 C C . ARG A 1 163 ? -6.576 3.953 -4.239 1.00 92.75 163 ARG A C 1
ATOM 1300 O O . ARG A 1 163 ? -7.789 4.120 -4.368 1.00 92.75 163 ARG A O 1
ATOM 1307 N N . GLU A 1 164 ? -5.975 2.778 -4.435 1.00 92.56 164 GLU A N 1
ATOM 1308 C CA . GLU A 1 164 ? -6.726 1.551 -4.738 1.00 92.56 164 GLU A CA 1
ATOM 1309 C C . GLU A 1 164 ? -7.580 1.124 -3.531 1.00 92.56 164 GLU A C 1
ATOM 1311 O O . GLU A 1 164 ? -8.762 0.844 -3.691 1.00 92.56 164 GLU A O 1
ATOM 1316 N N . LEU A 1 165 ? -7.052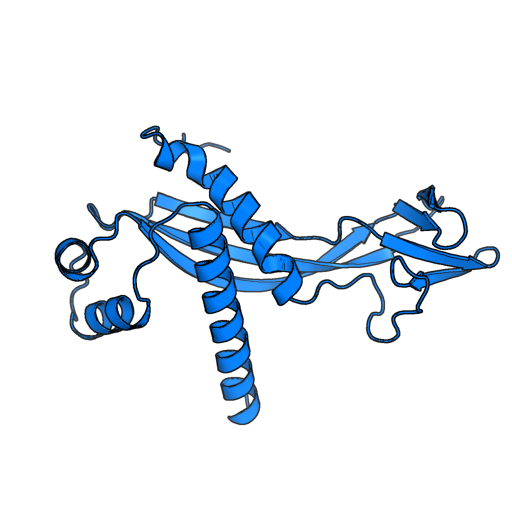 1.202 -2.305 1.00 92.00 165 LEU A N 1
ATOM 1317 C CA . LEU A 1 165 ? -7.817 0.905 -1.089 1.00 92.00 165 LEU A CA 1
ATOM 1318 C C . LEU A 1 165 ? -9.059 1.792 -0.969 1.00 92.00 165 LEU A C 1
ATOM 1320 O O . LEU A 1 165 ? -10.154 1.306 -0.712 1.00 92.00 165 LEU A O 1
ATOM 1324 N N . ILE A 1 166 ? -8.920 3.099 -1.188 1.00 90.12 166 ILE A N 1
ATOM 1325 C CA . ILE A 1 166 ? -10.060 4.019 -1.149 1.00 90.12 166 ILE A CA 1
ATOM 1326 C C . ILE A 1 166 ? -11.078 3.668 -2.228 1.00 90.12 166 ILE A C 1
ATOM 1328 O O . ILE A 1 166 ? -12.277 3.787 -1.986 1.00 90.12 166 ILE A O 1
ATOM 1332 N N . PHE A 1 167 ? -10.626 3.259 -3.417 1.00 88.62 167 PHE A N 1
ATOM 1333 C CA . PHE A 1 167 ? -11.522 2.805 -4.473 1.00 88.62 167 PHE A CA 1
ATOM 1334 C C . PHE A 1 167 ? -12.376 1.620 -4.005 1.00 88.62 167 PHE A C 1
ATOM 1336 O O . PHE A 1 167 ? -13.595 1.686 -4.164 1.00 88.62 167 PHE A O 1
ATOM 1343 N N . GLU A 1 168 ? -11.765 0.630 -3.353 1.00 86.00 168 GLU A N 1
ATOM 1344 C CA . GLU A 1 168 ? -12.468 -0.514 -2.755 1.00 86.00 168 GLU A CA 1
ATOM 1345 C C . GLU A 1 168 ? -13.392 -0.106 -1.597 1.00 86.00 168 GLU A C 1
ATOM 1347 O O . GLU A 1 168 ? -14.476 -0.658 -1.425 1.00 86.00 168 GLU A O 1
ATOM 1352 N N . LEU A 1 169 ? -13.018 0.922 -0.831 1.00 82.75 169 LEU A N 1
ATOM 1353 C CA . LEU A 1 169 ? -13.806 1.432 0.295 1.00 82.75 169 LEU A CA 1
ATOM 1354 C C . LEU A 1 169 ? -14.971 2.352 -0.108 1.00 82.75 169 LEU A C 1
ATOM 1356 O O . LEU A 1 169 ? -15.827 2.656 0.726 1.00 82.75 169 LEU A O 1
ATOM 1360 N N . LYS A 1 170 ? -15.053 2.801 -1.369 1.00 76.69 170 LYS A N 1
ATOM 1361 C CA . LYS A 1 170 ? -16.114 3.713 -1.847 1.00 76.69 170 LYS A CA 1
ATOM 1362 C C . LYS A 1 170 ? -17.548 3.271 -1.532 1.00 76.69 170 LYS A C 1
ATOM 1364 O O . LYS A 1 170 ? -18.344 4.170 -1.242 1.00 76.69 170 LYS A O 1
ATOM 1369 N N . PRO A 1 171 ? -17.921 1.977 -1.602 1.00 68.44 171 PRO A N 1
ATOM 1370 C CA . PRO A 1 171 ? -19.258 1.536 -1.216 1.00 68.44 171 PRO A CA 1
ATOM 1371 C C . PRO A 1 171 ? -19.566 1.919 0.239 1.00 68.44 171 PRO A C 1
ATOM 1373 O O . PRO A 1 171 ? -20.542 2.627 0.494 1.00 68.44 171 PRO A O 1
ATOM 1376 N N . TRP A 1 172 ? -18.662 1.592 1.167 1.00 64.69 172 TRP A N 1
ATOM 1377 C CA . TRP A 1 172 ? -18.808 1.874 2.598 1.00 64.69 172 TRP A CA 1
ATOM 1378 C C . TRP A 1 172 ? -18.913 3.372 2.900 1.00 64.69 172 TRP A C 1
ATOM 1380 O O . TRP A 1 172 ? -19.764 3.795 3.678 1.00 64.69 172 TRP A O 1
ATOM 1390 N N . ILE A 1 173 ? -18.102 4.197 2.230 1.00 63.88 173 ILE A N 1
ATOM 1391 C CA . ILE A 1 173 ? -18.063 5.657 2.436 1.00 63.88 173 ILE A CA 1
ATOM 1392 C C . ILE A 1 173 ? -19.380 6.331 2.013 1.00 63.88 173 ILE A C 1
ATOM 1394 O O . ILE A 1 173 ? -19.740 7.383 2.539 1.00 63.88 173 ILE A O 1
ATOM 1398 N N . ARG A 1 174 ? -20.121 5.737 1.070 1.00 58.97 174 ARG A N 1
ATOM 1399 C CA . ARG A 1 174 ? -21.415 6.255 0.592 1.00 58.97 174 ARG A CA 1
ATOM 1400 C C . ARG A 1 174 ? -22.623 5.652 1.315 1.00 58.97 174 ARG A C 1
ATOM 1402 O O . ARG A 1 174 ? -23.749 5.937 0.916 1.00 58.97 174 ARG A O 1
ATOM 1409 N N . GLY A 1 175 ? -22.409 4.829 2.344 1.00 53.09 175 GLY A N 1
ATOM 1410 C CA . GLY A 1 175 ? -23.485 4.119 3.041 1.00 53.09 175 GLY A CA 1
ATOM 1411 C C . GLY A 1 175 ? -24.076 2.950 2.245 1.00 53.09 175 GLY A C 1
ATOM 1412 O O . GLY A 1 175 ? -25.203 2.545 2.509 1.00 53.09 175 GLY A O 1
ATOM 1413 N N . ALA A 1 176 ? -23.343 2.416 1.263 1.00 44.72 176 ALA A N 1
ATOM 1414 C CA . ALA A 1 176 ? -23.729 1.222 0.521 1.00 44.72 176 ALA A CA 1
ATOM 1415 C C . ALA A 1 176 ? -22.857 0.039 0.968 1.00 44.72 176 ALA A C 1
ATOM 1417 O O . ALA A 1 176 ? -21.659 0.017 0.699 1.00 44.72 176 ALA A O 1
ATOM 1418 N N . SER A 1 177 ? -23.435 -0.963 1.633 1.00 44.62 177 SER A N 1
ATOM 1419 C CA . SER A 1 177 ? -22.715 -2.218 1.889 1.00 44.62 177 SER A CA 1
ATOM 1420 C C . SER A 1 177 ? -22.268 -2.835 0.552 1.00 44.62 177 SER A C 1
ATOM 1422 O O . SER A 1 177 ? -23.104 -2.978 -0.347 1.00 44.62 177 SER A O 1
ATOM 1424 N N . PRO A 1 178 ? -20.982 -3.188 0.371 1.00 47.62 178 PRO A N 1
ATOM 1425 C CA . PRO A 1 178 ? -20.551 -3.947 -0.792 1.00 47.62 178 PRO A CA 1
ATOM 1426 C C . PRO A 1 178 ? -21.193 -5.332 -0.766 1.00 47.62 178 PRO A C 1
ATOM 1428 O O . PRO A 1 178 ? -21.328 -5.952 0.289 1.00 47.62 178 PRO A O 1
ATOM 1431 N N . SER A 1 179 ? -21.596 -5.816 -1.940 1.00 43.50 179 SER A N 1
ATOM 1432 C CA . SER A 1 179 ? -22.068 -7.190 -2.084 1.00 43.50 179 SER A CA 1
ATOM 1433 C C . SER A 1 179 ? -20.911 -8.171 -1.854 1.00 43.50 179 SER A C 1
ATOM 1435 O O . SER A 1 179 ? -19.808 -7.870 -2.311 1.00 43.50 179 SER A O 1
ATOM 1437 N N . PRO A 1 180 ? -21.152 -9.353 -1.259 1.00 39.72 180 PRO A N 1
ATOM 1438 C CA . PRO A 1 180 ? -20.097 -10.315 -0.919 1.00 39.72 180 PRO A CA 1
ATOM 1439 C C . PRO A 1 180 ? -19.341 -10.922 -2.112 1.00 39.72 180 PRO A C 1
ATOM 1441 O O . PRO A 1 180 ? -18.356 -11.616 -1.898 1.00 39.72 180 PRO A O 1
ATOM 1444 N N . ASP A 1 181 ? -19.779 -10.683 -3.348 1.00 43.50 181 ASP A N 1
ATOM 1445 C CA . ASP A 1 181 ? -19.254 -11.371 -4.525 1.00 43.50 181 ASP A CA 1
ATOM 1446 C C . ASP A 1 181 ? -18.541 -10.405 -5.479 1.00 43.50 181 ASP A C 1
ATOM 1448 O O . ASP A 1 181 ? -19.215 -9.794 -6.314 1.00 43.50 181 ASP A O 1
ATOM 1452 N N . ARG A 1 182 ? -17.203 -10.298 -5.385 1.00 35.88 182 ARG A N 1
ATOM 1453 C CA . ARG A 1 182 ? -16.275 -10.024 -6.508 1.00 35.88 182 ARG A CA 1
ATOM 1454 C C . ARG A 1 182 ? -14.878 -10.568 -6.245 1.00 35.88 182 ARG A C 1
ATOM 1456 O O . ARG A 1 182 ? -14.357 -10.324 -5.140 1.00 35.88 182 ARG A O 1
#

Nearest PDB structures (foldseek):
  3bgh-assembly1_B  TM=4.704E-01  e=6.616E-02  Helicobacter pylori 26695
  2i9i-assembly1_A-2  TM=3.580E-01  e=3.877E-01  Helicobacter pylori
  8e3q-assembly1_A  TM=3.924E-01  e=2.272E+00  Homo sapiens
  3s67-assembly1_A-2  TM=2.164E-01  e=1.692E+00  Homo sapiens
  1tij-assembly1_B  TM=2.306E-01  e=2.410E+00  Homo sapiens

Mean predicted aligned error: 9.13 Å

Foldseek 3Di:
DDPVVVVVVVVVVVVLVVLLQVLCVVVPDDDWDPVQLVVLCVVDPPDQLVVVCVRGVDQKDKAWPDKDKDKDWAQWEQELPPRDIDGHPDDTFIWIWMWIWIWMAGSVVRDTLDIDIDTDTDPHWYWHDDPPDTATAPSNRHGDPPDSGHYDDSSNCSNVVSVVVVVVCVCVVVVHRDDPDD